Protein 4Q0A (pdb70)

Secondary structure (DSSP, 8-state):
---HHHHHHHHHHHHHHHHH--TT-GGGGGSPPP----TTHHHHHHHHHHHHHHHHHHHHTSTTTTTS-HHHHHHHHHHHHHHHHHHHGGGTEETTTTEEE-SSGGGEE-HHHHTTTS--HHHHHHHHHHHHHHHTT---HHHHHHHHHHHHT-TTSTT---HHHHHHHHHHHHHHHHHHHHHHSTT-TTHHHHHHHHHHHHHHHHHHHHHHHHHHHTSHHHHTTS-HHHHHHHS----/--HHHHHHT-

B-factor: mean 43.55, std 9.8, range [27.66, 151.44]

Solvent-accessible surface area: 12303 Å² total; per-residue (Å²): 183,45,53,132,99,36,72,100,8,4,66,27,0,25,93,0,4,103,135,10,23,53,97,75,26,69,53,14,107,200,15,102,104,26,88,109,246,63,32,0,6,40,0,20,5,27,26,35,8,40,13,1,84,63,0,3,22,1,0,47,67,2,40,12,0,86,116,13,72,41,86,0,7,3,12,0,1,38,23,0,1,16,1,0,17,9,0,13,22,11,70,11,3,29,62,165,61,82,0,17,37,9,55,34,125,88,22,71,5,36,65,74,6,22,43,46,8,24,34,70,103,114,9,6,82,50,21,16,128,10,0,25,21,3,61,131,25,141,33,56,76,51,0,21,0,0,1,1,0,1,2,0,0,6,17,96,7,110,69,28,144,51,82,114,99,0,72,54,4,30,74,74,6,17,81,0,0,79,7,21,6,168,82,98,27,122,80,10,202,106,12,51,67,104,0,64,102,32,27,51,42,0,85,75,7,28,127,33,15,42,112,15,22,129,72,28,31,164,85,94,106,8,23,148,51,21,18,91,10,3,78,29,1,30,22,101,125,132,104,97,13,159,48,0,75,193,58,6,177

Sequence (249 aa):
MLSDEQMQIINSLVEAHHKTYDDSYSDFVRFRPPVRRLSMLPHLADLVSYSIQKVIGFAKMIPGFRDLTAEDQIALLKSSAIEIIMLRSNQSFSLEDMSWSCGGPDFKYCINDVTKAGHTLELLEPLVKFQVGLKKLKLHEEEHVLLMAICLLSPDRPGVQDHVRIEALQDRLCDVLQAYIRIQHPGGRLLYAKMIQKLADLRSLNEEHSKQYRSLSFQPEHSMQLTPLVLEVFGSEVSGHKILHRLLQ

Radius of gyration: 17.67 Å; Cα contacts (8 Å, |Δi|>4): 289; chains: 2; bounding box: 43×40×45 Å

Nearest PDB structures (foldseek):
  7b39-assembly1_A  TM=9.980E-01  e=5.697E-32  Danio rerio
  7bnu-assembly1_A2  TM=9.965E-01  e=1.183E-31  Danio rerio
  4ruj-assembly1_A-2  TM=9.941E-01  e=8.593E-32  Danio rerio
  4rup-assembly1_A-2  TM=9.933E-01  e=5.590E-31  Danio rerio
  4ruo-assembly1_X-2  TM=9.915E-01  e=6.125E-31  Danio rerio

Structure (mmCIF, N/CA/C/O backbone):
data_4Q0A
#
_entry.id   4Q0A
#
_cell.length_a   66.213
_cell.length_b   66.213
_cell.length_c   262.571
_cell.angle_alpha   90.00
_cell.angle_beta   90.00
_cell.angle_gamma   120.00
#
_symmetry.space_group_name_H-M   'P 65 2 2'
#
loop_
_entity.id
_entity.type
_entity.pdbx_description
1 polymer 'Vitamin D3 receptor A'
2 polymer 'Nuclear receptor coactivator 2'
3 non-polymer '(3beta,5beta,14beta,17alpha)-3-hydroxycholan-24-oic acid'
4 water water
#
loop_
_atom_site.group_PDB
_atom_site.id
_atom_site.type_symbol
_atom_site.label_atom_id
_atom_site.label_alt_id
_atom_site.label_comp_id
_atom_site.label_asym_id
_atom_site.label_entity_id
_atom_site.label_seq_id
_atom_site.pdbx_PDB_ins_code
_atom_site.Cartn_x
_atom_site.Cartn_y
_atom_site.Cartn_z
_atom_site.occupancy
_atom_site.B_iso_or_equiv
_atom_site.auth_seq_id
_atom_site.auth_comp_id
_atom_site.auth_asym_id
_atom_site.auth_atom_id
_atom_site.pdbx_PDB_model_num
ATOM 1 N N . MET A 1 4 ? 16.453 55.088 64.290 1.00 76.54 155 MET C N 1
ATOM 2 C CA . MET A 1 4 ? 16.748 56.202 63.342 1.00 76.39 155 MET C CA 1
ATOM 3 C C . MET A 1 4 ? 17.631 55.695 62.209 1.00 74.94 155 MET C C 1
ATOM 4 O O . MET A 1 4 ? 18.475 54.825 62.416 1.00 74.96 155 MET C O 1
ATOM 9 N N . LEU A 1 5 ? 17.429 56.238 61.012 1.00 73.06 156 LEU C N 1
ATOM 10 C CA . LEU A 1 5 ? 18.202 55.829 59.843 1.00 71.39 156 LEU C CA 1
ATOM 11 C C . LEU A 1 5 ? 19.163 56.918 59.405 1.00 70.44 156 LEU C C 1
ATOM 12 O O . LEU A 1 5 ? 18.998 58.078 59.763 1.00 70.60 156 LEU C O 1
ATOM 17 N N . SER A 1 6 ? 20.164 56.537 58.622 1.00 69.64 157 SER C N 1
ATOM 18 C CA . SER A 1 6 ? 21.132 57.496 58.110 1.00 69.49 157 SER C CA 1
ATOM 19 C C . SER A 1 6 ? 20.647 57.926 56.730 1.00 69.38 157 SER C C 1
ATOM 20 O O . SER A 1 6 ? 19.805 57.256 56.134 1.00 68.96 157 SER C O 1
ATOM 23 N N . ASP A 1 7 ? 21.172 59.036 56.223 1.00 69.03 158 ASP C N 1
ATOM 24 C CA . ASP A 1 7 ? 20.767 59.509 54.905 1.00 69.35 158 ASP C CA 1
ATOM 25 C C . ASP A 1 7 ? 21.146 58.472 53.852 1.00 68.84 158 ASP C C 1
ATOM 26 O O . ASP A 1 7 ? 20.779 58.590 52.679 1.00 68.27 158 ASP C O 1
ATOM 31 N N . GLU A 1 8 ? 21.893 57.461 54.288 1.00 67.98 159 GLU C N 1
ATOM 32 C CA . GLU A 1 8 ? 22.318 56.377 53.414 1.00 67.16 159 GLU C CA 1
ATOM 33 C C . GLU A 1 8 ? 21.161 55.383 53.345 1.00 65.25 159 GLU C C 1
ATOM 34 O O . GLU A 1 8 ? 20.723 54.997 52.258 1.00 65.04 159 GLU C O 1
ATOM 40 N N . GLN A 1 9 ? 20.681 54.972 54.517 1.00 62.59 160 GLN C N 1
ATOM 41 C CA . GLN A 1 9 ? 19.568 54.041 54.617 1.00 60.70 160 GLN C CA 1
ATOM 42 C C . GLN A 1 9 ? 18.311 54.671 54.040 1.00 59.69 160 GLN C C 1
ATOM 43 O O . GLN A 1 9 ? 17.474 53.991 53.443 1.00 59.33 160 GLN C O 1
ATOM 49 N N . MET A 1 10 ? 18.181 55.978 54.235 1.00 58.09 161 MET C N 1
ATOM 50 C CA . MET A 1 10 ? 17.030 56.702 53.735 1.00 56.08 161 MET C CA 1
ATOM 51 C C . MET A 1 10 ? 17.051 56.729 52.217 1.00 54.29 161 MET C C 1
ATOM 52 O O . MET A 1 10 ? 16.053 56.413 51.579 1.00 53.82 161 MET C O 1
ATOM 57 N N . GLN A 1 11 ? 18.184 57.094 51.627 1.00 52.33 162 GLN C N 1
ATOM 58 C CA . GLN A 1 11 ? 18.248 57.139 50.175 1.00 51.82 162 GLN C CA 1
ATOM 59 C C . GLN A 1 11 ? 18.076 55.742 49.559 1.00 50.04 162 GLN C C 1
ATOM 60 O O . GLN A 1 11 ? 17.729 55.623 48.389 1.00 50.21 162 GLN C O 1
ATOM 66 N N . ILE A 1 12 ? 18.304 54.688 50.339 1.00 47.96 163 ILE C N 1
ATOM 67 C CA . ILE A 1 12 ? 18.118 53.335 49.818 1.00 46.40 163 ILE C CA 1
ATOM 68 C C . ILE A 1 12 ? 16.623 53.140 49.625 1.00 45.31 163 ILE C C 1
ATOM 69 O O . ILE A 1 12 ? 16.183 52.685 48.571 1.00 44.72 163 ILE C O 1
ATOM 74 N N . ILE A 1 13 ? 15.850 53.493 50.650 1.00 44.13 164 ILE C N 1
ATOM 75 C CA . ILE A 1 13 ? 14.396 53.385 50.581 1.00 43.53 164 ILE C CA 1
ATOM 76 C C . ILE A 1 13 ? 13.860 54.260 49.445 1.00 42.61 164 ILE C C 1
ATOM 77 O O . ILE A 1 13 ? 13.045 53.812 48.648 1.00 42.34 164 ILE C O 1
ATOM 82 N N . ASN A 1 14 ? 14.328 55.501 49.357 1.00 41.69 165 ASN C N 1
ATOM 83 C CA . ASN A 1 14 ? 13.881 56.388 48.294 1.00 41.60 165 ASN C CA 1
ATOM 84 C C . ASN A 1 14 ? 14.186 55.784 46.927 1.00 41.21 165 ASN C C 1
ATOM 85 O O . ASN A 1 14 ? 13.367 55.857 46.022 1.00 40.42 165 ASN C O 1
ATOM 90 N N . SER A 1 15 ? 15.366 55.183 46.780 1.00 40.76 166 SER C N 1
ATOM 91 C CA . SER A 1 15 ? 15.752 54.571 45.510 1.00 40.79 166 SER C CA 1
ATOM 92 C C . SER A 1 15 ? 14.832 53.416 45.123 1.00 39.93 166 SER C C 1
ATOM 93 O O . SER A 1 15 ? 14.470 53.271 43.961 1.00 40.49 166 SER C O 1
ATOM 96 N N . LEU A 1 16 ? 14.467 52.596 46.099 1.00 39.53 167 LEU C N 1
ATOM 97 C CA . LEU A 1 16 ? 13.595 51.458 45.84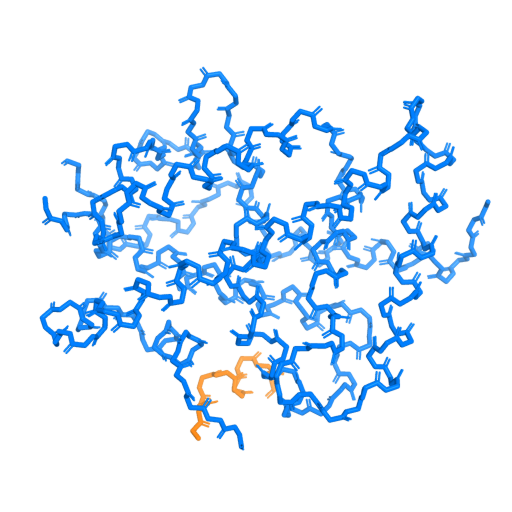6 1.00 38.61 167 LEU C CA 1
ATOM 98 C C . LEU A 1 16 ? 12.173 51.887 45.495 1.00 38.76 167 LEU C C 1
ATOM 99 O O . LEU A 1 16 ? 11.564 51.346 44.569 1.00 38.06 167 LEU C O 1
ATOM 104 N N . VAL A 1 17 ? 11.631 52.842 46.245 1.00 38.55 168 VAL C N 1
ATOM 105 C CA . VAL A 1 17 ? 10.280 53.320 45.949 1.00 38.71 168 VAL C CA 1
ATOM 106 C C . VAL A 1 17 ? 10.242 53.901 44.533 1.00 38.46 168 VAL C C 1
ATOM 107 O O . VAL A 1 17 ? 9.334 53.613 43.759 1.00 38.11 168 VAL C O 1
ATOM 111 N N . GLU A 1 18 ? 11.240 54.703 44.180 1.00 39.35 169 GLU C N 1
ATOM 112 C CA . GLU A 1 18 ? 11.266 55.297 42.853 1.00 40.66 169 GLU C CA 1
ATOM 113 C C . GLU A 1 18 ? 11.439 54.227 41.778 1.00 40.23 169 GLU C C 1
ATOM 114 O O . GLU A 1 18 ? 10.854 54.324 40.701 1.00 39.32 169 GLU C O 1
ATOM 120 N N . ALA A 1 19 ? 12.252 53.215 42.070 1.00 39.47 170 ALA C N 1
ATOM 121 C CA . ALA A 1 19 ? 12.475 52.131 41.111 1.00 38.77 170 ALA C CA 1
ATOM 122 C C . ALA A 1 19 ? 11.129 51.448 40.843 1.00 37.91 170 ALA C C 1
ATOM 123 O O . ALA A 1 19 ? 10.747 51.246 39.703 1.00 38.34 170 ALA C O 1
ATOM 125 N N . HIS A 1 20 ? 10.415 51.113 41.912 1.00 38.24 171 HIS C N 1
ATOM 126 C CA . HIS A 1 20 ? 9.113 50.463 41.809 1.00 38.55 171 HIS C CA 1
ATOM 127 C C . HIS A 1 20 ? 8.062 51.313 41.079 1.00 39.31 171 HIS C C 1
ATOM 128 O O . HIS A 1 20 ? 7.261 50.779 40.311 1.00 38.84 171 HIS C O 1
ATOM 135 N N . HIS A 1 21 ? 8.061 52.627 41.305 1.00 39.44 172 HIS C N 1
ATOM 136 C CA . HIS A 1 21 ? 7.102 53.499 40.618 1.00 39.35 172 HIS C CA 1
ATOM 137 C C . HIS A 1 21 ? 7.418 53.570 39.118 1.00 38.97 172 HIS C C 1
ATOM 138 O O . HIS A 1 21 ? 6.533 53.742 38.281 1.00 38.50 172 HIS C O 1
ATOM 145 N N . LYS A 1 22 ? 8.686 53.433 38.767 1.00 38.03 173 LYS C N 1
ATOM 146 C CA . LYS A 1 22 ? 9.057 53.476 37.365 1.00 38.32 173 LYS C CA 1
ATOM 147 C C . LYS A 1 22 ? 8.820 52.126 36.656 1.00 36.88 173 LYS C C 1
ATOM 148 O O . LYS A 1 22 ? 8.856 52.062 35.432 1.00 36.87 173 LYS C O 1
ATOM 154 N N . THR A 1 23 ? 8.548 51.071 37.421 1.00 35.81 174 THR C N 1
ATOM 155 C CA . THR A 1 23 ? 8.378 49.740 36.842 1.00 35.33 174 THR C CA 1
ATOM 156 C C . THR A 1 23 ? 7.037 49.053 37.091 1.00 36.09 174 THR C C 1
ATOM 157 O O . THR A 1 23 ? 6.796 47.942 36.608 1.00 36.01 174 THR C O 1
ATOM 161 N N . TYR A 1 24 ? 6.169 49.702 37.847 1.00 35.77 175 TYR C N 1
ATOM 162 C CA . TYR A 1 24 ? 4.855 49.149 38.116 1.00 36.19 175 TYR C CA 1
ATOM 163 C C . TYR A 1 24 ? 3.814 50.204 37.779 1.00 37.46 175 TYR C C 1
ATOM 164 O O . TYR A 1 24 ? 3.608 51.138 38.546 1.00 36.91 175 TYR C O 1
ATOM 173 N N . ASP A 1 25 ? 3.168 50.034 36.627 1.00 37.63 176 ASP C N 1
ATOM 174 C CA . ASP A 1 25 ? 2.150 50.951 36.132 1.00 38.01 176 ASP C CA 1
ATOM 175 C C . ASP A 1 25 ? 0.805 50.672 36.809 1.00 38.66 176 ASP C C 1
ATOM 176 O O . ASP A 1 25 ? 0.144 49.678 36.507 1.00 38.20 176 ASP C O 1
ATOM 181 N N . ASP A 1 26 ? 0.413 51.547 37.738 1.00 38.47 177 ASP C N 1
ATOM 182 C CA . ASP A 1 26 ? -0.850 51.398 38.453 1.00 39.34 177 ASP C CA 1
ATOM 183 C C . ASP A 1 26 ? -2.069 51.471 37.536 1.00 38.13 177 ASP C C 1
ATOM 184 O O . ASP A 1 26 ? -3.168 51.107 37.949 1.00 37.92 177 ASP C O 1
ATOM 189 N N . SER A 1 27 ? -1.886 51.968 36.315 1.00 37.05 178 SER C N 1
ATOM 190 C CA . SER A 1 27 ? -2.992 52.053 35.359 1.00 37.97 178 SER C CA 1
ATOM 191 C C . SER A 1 27 ? -3.080 50.791 34.479 1.00 38.06 178 SER C C 1
ATOM 192 O O . SER A 1 27 ? -4.039 50.627 33.732 1.00 37.62 178 SER C O 1
ATOM 195 N N . TYR A 1 28 ? -2.082 49.909 34.567 1.00 37.03 179 TYR C N 1
ATOM 196 C CA . TYR A 1 28 ? -2.067 48.675 33.769 1.00 37.04 179 TYR C CA 1
ATOM 197 C C . TYR A 1 28 ? -2.413 48.965 32.309 1.00 37.28 179 TYR C C 1
ATOM 198 O O . TYR A 1 28 ? -3.016 48.130 31.638 1.00 38.16 179 TYR C O 1
ATOM 207 N N . SER A 1 29 ? -2.003 50.130 31.804 1.00 37.68 180 SER C N 1
ATOM 208 C CA . SER A 1 29 ? -2.342 50.514 30.439 1.00 38.18 180 SER C CA 1
ATOM 209 C C . SER A 1 29 ? -1.736 49.672 29.314 1.00 36.96 180 SER C C 1
ATOM 210 O O . SER A 1 29 ? -2.255 49.664 28.213 1.00 36.30 180 SER C O 1
ATOM 213 N N . ASP A 1 30 ? -0.648 48.957 29.586 1.00 36.00 181 ASP C N 1
ATOM 214 C CA . ASP A 1 30 ? -0.026 48.120 28.567 1.00 34.79 181 ASP C CA 1
ATOM 215 C C . ASP A 1 30 ? -0.716 46.757 28.402 1.00 34.01 181 ASP C C 1
ATOM 216 O O . ASP A 1 30 ? -0.434 46.041 27.440 1.00 33.35 181 ASP C O 1
ATOM 221 N N . PHE A 1 31 ? -1.595 46.397 29.331 1.00 33.48 182 PHE C N 1
ATOM 222 C CA . PHE A 1 31 ? -2.268 45.092 29.289 1.00 34.30 182 PHE C CA 1
ATOM 223 C C . PHE A 1 31 ? -3.107 44.852 28.026 1.00 35.38 182 PHE C C 1
ATOM 224 O O . PHE A 1 31 ? -3.390 43.700 27.670 1.00 35.10 182 PHE C O 1
ATOM 232 N N . VAL A 1 32 ? -3.509 45.930 27.356 1.00 34.41 183 VAL C N 1
ATOM 233 C CA . VAL A 1 32 ? -4.303 45.791 26.135 1.00 34.89 183 VAL C CA 1
ATOM 234 C C . VAL A 1 32 ? -3.427 45.370 24.962 1.00 33.88 183 VAL C C 1
ATOM 235 O O . VAL A 1 32 ? -3.931 45.069 23.890 1.00 33.41 183 VAL C O 1
ATOM 239 N N . ARG A 1 33 ? -2.111 45.352 25.164 1.00 33.57 184 ARG C N 1
ATOM 240 C CA . ARG A 1 33 ? -1.197 44.963 24.092 1.00 33.50 184 ARG C CA 1
ATOM 241 C C . ARG A 1 33 ? -0.960 43.449 24.110 1.00 32.91 184 ARG C C 1
ATOM 242 O O . ARG A 1 33 ? -0.447 42.886 23.144 1.00 32.81 184 ARG C O 1
ATOM 250 N N . PHE A 1 34 ? -1.322 42.814 25.218 1.00 32.66 185 PHE C N 1
ATOM 251 C CA . PHE A 1 34 ? -1.158 41.374 25.390 1.00 32.73 185 PHE C CA 1
ATOM 252 C C . PHE A 1 34 ? -2.141 40.588 24.518 1.00 33.11 185 PHE C C 1
ATOM 253 O O . PHE A 1 34 ? -3.207 41.093 24.147 1.00 33.46 185 PHE C O 1
ATOM 261 N N . ARG A 1 35 ? -1.797 39.346 24.200 1.00 32.11 186 ARG C N 1
ATOM 262 C CA . ARG A 1 35 ? -2.754 38.496 23.487 1.00 31.71 186 ARG C CA 1
ATOM 263 C C . ARG A 1 35 ? -4.003 38.599 24.366 1.00 31.80 186 ARG C C 1
ATOM 264 O O . ARG A 1 35 ? -3.924 38.426 25.572 1.00 31.10 186 ARG C O 1
ATOM 272 N N . PRO A 1 36 ? -5.176 38.859 23.775 1.00 33.40 187 PRO C N 1
ATOM 273 C CA . PRO A 1 36 ? -6.376 38.967 24.612 1.00 33.41 187 PRO C CA 1
ATOM 274 C C . PRO A 1 36 ? -6.682 37.775 25.524 1.00 34.82 187 PRO C C 1
ATOM 275 O O . PRO A 1 36 ? -6.341 36.623 25.215 1.00 34.74 187 PRO C O 1
ATOM 279 N N . PRO A 1 37 ? -7.314 38.039 26.684 1.00 35.68 188 PRO C N 1
ATOM 280 C CA . PRO A 1 37 ? -7.657 36.954 27.605 1.00 37.32 188 PRO C CA 1
ATOM 281 C C . PRO A 1 37 ? -8.897 36.258 27.046 1.00 38.51 188 PRO C C 1
ATOM 282 O O . PRO A 1 37 ? -9.668 36.883 26.332 1.00 37.88 188 PRO C O 1
ATOM 286 N N . VAL A 1 38 ? -9.066 34.973 27.348 1.00 40.47 189 VAL C N 1
ATOM 287 C CA . VAL A 1 38 ? -10.231 34.215 26.892 1.00 42.78 189 VAL C CA 1
ATOM 288 C C . VAL A 1 38 ? -10.645 33.353 28.063 1.00 44.93 189 VAL C C 1
ATOM 289 O O . VAL A 1 38 ? -9.956 32.396 28.425 1.00 45.78 189 VAL C O 1
ATOM 293 N N . ARG A 1 39 ? -11.772 33.703 28.663 1.00 47.36 190 ARG C N 1
ATOM 294 C CA . ARG A 1 39 ? -12.268 32.977 29.817 1.00 50.55 190 ARG C CA 1
ATOM 295 C C . ARG A 1 39 ? -13.297 31.924 29.396 1.00 52.65 190 ARG C C 1
ATOM 296 O O . ARG A 1 39 ? -12.987 30.719 29.545 1.00 54.46 190 ARG C O 1
ATOM 304 N N . ARG A 1 100 ? -9.658 25.329 28.794 1.00 56.70 251 ARG C N 1
ATOM 305 C CA . ARG A 1 100 ? -8.396 24.526 28.812 1.00 56.13 251 ARG C CA 1
ATOM 306 C C . ARG A 1 100 ? -7.325 25.310 28.065 1.00 53.69 251 ARG C C 1
ATOM 307 O O . ARG A 1 100 ? -7.328 25.370 26.830 1.00 54.88 251 ARG C O 1
ATOM 315 N N . LEU A 1 101 ? -6.424 25.918 28.822 1.00 49.32 252 LEU C N 1
ATOM 316 C CA . LEU A 1 101 ? -5.342 26.712 28.252 1.00 45.21 252 LEU C CA 1
ATOM 317 C C . LEU A 1 101 ? -5.831 27.956 27.520 1.00 42.02 252 LEU C C 1
ATOM 318 O O . LEU A 1 101 ? -5.051 28.623 26.858 1.00 40.33 252 LEU C O 1
ATOM 323 N N . SER A 1 102 ? -7.109 28.286 27.649 1.00 38.73 253 SER C N 1
ATOM 324 C CA . SER A 1 102 ? -7.631 29.458 26.955 1.00 37.10 253 SER C CA 1
ATOM 325 C C . SER A 1 102 ? -6.970 30.751 27.425 1.00 35.62 253 SER C C 1
ATOM 326 O O . SER A 1 102 ? -6.892 31.705 26.667 1.00 36.00 253 SER C O 1
ATOM 329 N N . MET A 1 103 ? -6.506 30.781 28.673 1.00 34.90 254 MET C N 1
ATOM 330 C CA . MET A 1 103 ? -5.845 31.969 29.214 1.00 34.47 254 MET C CA 1
ATOM 331 C C . MET A 1 103 ? -4.314 31.950 29.018 1.00 34.63 254 MET C C 1
ATOM 332 O O . MET A 1 103 ? -3.653 32.938 29.318 1.00 34.20 254 MET C O 1
ATOM 337 N N . LEU A 1 104 ? -3.756 30.845 28.513 1.00 34.25 255 LEU C N 1
ATOM 338 C CA . LEU A 1 104 ? -2.293 30.739 28.337 1.00 33.34 255 LEU C CA 1
ATOM 339 C C . LEU A 1 104 ? -1.630 31.820 27.478 1.00 32.80 255 LEU C C 1
ATOM 340 O O . LEU A 1 104 ? -0.584 32.338 27.860 1.00 32.53 255 LEU C O 1
ATOM 345 N N . PRO A 1 105 ? -2.209 32.168 26.310 1.00 32.57 256 PRO C N 1
ATOM 346 C CA . PRO A 1 105 ? -1.579 33.205 25.487 1.00 32.11 256 PRO C CA 1
ATOM 347 C C . PRO A 1 105 ? -1.530 34.555 26.216 1.00 32.16 256 PRO C C 1
ATOM 348 O O . PRO A 1 105 ? -0.497 35.220 26.233 1.00 29.66 256 PRO C O 1
ATOM 352 N N . HIS A 1 106 ? -2.648 34.946 26.825 1.00 31.48 257 HIS C N 1
ATOM 353 C CA . HIS A 1 106 ? -2.706 36.220 27.557 1.00 31.24 257 HIS C CA 1
ATOM 354 C C . HIS A 1 106 ? -1.763 36.251 28.778 1.00 31.18 257 HIS C C 1
ATOM 355 O O . HIS A 1 106 ? -1.059 37.236 29.005 1.00 32.07 257 HIS C O 1
ATOM 362 N N . LEU A 1 107 ? -1.760 35.180 29.557 1.00 30.30 258 LEU C N 1
ATOM 363 C CA . LEU A 1 107 ? -0.955 35.143 30.765 1.00 31.25 258 LEU C CA 1
ATOM 364 C C . LEU A 1 107 ? 0.538 34.979 30.490 1.00 30.75 258 LEU C C 1
ATOM 365 O O . LEU A 1 107 ? 1.343 35.445 31.282 1.00 30.45 258 LEU C O 1
ATOM 370 N N . ALA A 1 108 ? 0.891 34.354 29.369 1.00 30.89 259 ALA C N 1
ATOM 371 C CA . ALA A 1 108 ? 2.295 34.203 28.977 1.00 31.20 259 ALA C CA 1
ATOM 372 C C . ALA A 1 108 ? 2.804 35.618 28.684 1.00 31.52 259 ALA C C 1
ATOM 373 O O . ALA A 1 108 ? 3.919 35.982 29.069 1.00 32.64 259 ALA C O 1
ATOM 375 N N . ASP A 1 109 ? 1.985 36.414 27.992 1.00 30.95 260 ASP C N 1
ATOM 376 C CA . ASP A 1 109 ? 2.356 37.794 27.687 1.00 30.81 260 ASP C CA 1
ATOM 377 C C . ASP A 1 109 ? 2.444 38.619 28.964 1.00 31.16 260 ASP C C 1
ATOM 378 O O . ASP A 1 109 ? 3.408 39.376 29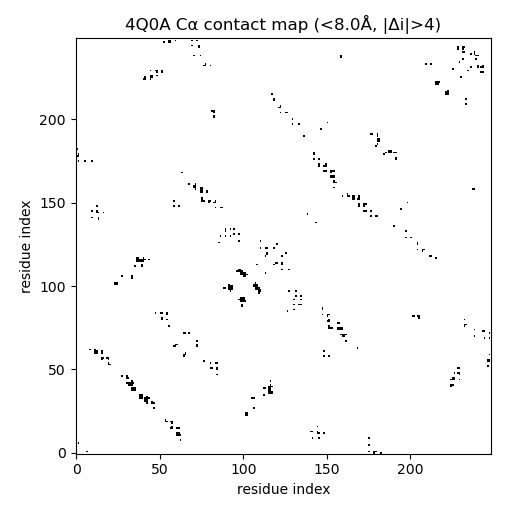.157 1.00 31.74 260 ASP C O 1
ATOM 383 N N . LEU A 1 110 ? 1.444 38.479 29.832 1.00 29.52 261 LEU C N 1
ATOM 384 C CA . LEU A 1 110 ? 1.428 39.197 31.108 1.00 30.63 261 LEU C CA 1
ATOM 385 C C . LEU A 1 110 ? 2.671 38.844 31.954 1.00 30.22 261 LEU C C 1
ATOM 386 O O . LEU A 1 110 ? 3.342 39.729 32.490 1.00 29.67 261 LEU C O 1
ATOM 391 N N . VAL A 1 111 ? 2.969 37.555 32.096 1.00 29.37 262 VAL C N 1
ATOM 392 C CA . VAL A 1 111 ? 4.130 37.161 32.893 1.00 29.32 262 VAL C CA 1
ATOM 393 C C . VAL A 1 111 ? 5.420 37.699 32.258 1.00 29.34 262 VAL C C 1
ATOM 394 O O . VAL A 1 111 ? 6.269 38.230 32.956 1.00 30.52 262 VAL C O 1
ATOM 398 N N . SER A 1 112 ? 5.549 37.591 30.938 1.00 29.49 263 SER C N 1
ATOM 399 C CA . SER A 1 112 ? 6.748 38.067 30.235 1.00 29.83 263 SER C CA 1
ATOM 400 C C . SER A 1 112 ? 6.933 39.575 30.412 1.00 30.93 263 SER C C 1
ATOM 401 O O . SER A 1 112 ? 8.055 40.073 30.594 1.00 31.29 263 SER C O 1
ATOM 404 N N . TYR A 1 113 ? 5.829 40.313 30.336 1.00 30.99 264 TYR C N 1
ATOM 405 C CA . TYR A 1 113 ? 5.881 41.763 30.521 1.00 30.91 264 TYR C CA 1
ATOM 406 C C . TYR A 1 113 ? 6.328 41.993 31.967 1.00 31.20 264 TYR C C 1
ATOM 407 O O . TYR A 1 113 ? 7.162 42.853 32.240 1.00 32.67 264 TYR C O 1
ATOM 416 N N . SER A 1 114 ? 5.817 41.198 32.899 1.00 30.55 265 SER C N 1
ATOM 417 C CA . SER A 1 114 ? 6.193 41.399 34.296 1.00 31.00 265 SER C CA 1
ATOM 418 C C . SER A 1 114 ? 7.682 41.124 34.529 1.00 32.38 265 SER C C 1
ATOM 419 O O . SER A 1 114 ? 8.324 41.808 35.335 1.00 31.95 265 SER C O 1
ATOM 422 N N . ILE A 1 115 ? 8.229 40.129 33.829 1.00 32.28 266 ILE C N 1
ATOM 423 C CA . ILE A 1 115 ? 9.661 39.820 33.961 1.00 31.58 266 ILE C CA 1
ATOM 424 C C . ILE A 1 115 ? 10.500 41.020 33.521 1.00 32.56 266 ILE C C 1
ATOM 425 O O . ILE A 1 115 ? 11.491 41.345 34.173 1.00 32.60 266 ILE C O 1
ATOM 430 N N . GLN A 1 116 ? 10.123 41.667 32.416 1.00 33.36 267 GLN C N 1
ATOM 431 C CA . GLN A 1 116 ? 10.872 42.832 31.928 1.00 34.15 267 GLN C CA 1
ATOM 432 C C . GLN A 1 116 ? 10.850 43.940 32.961 1.00 33.31 267 GLN C C 1
ATOM 433 O O . GLN A 1 116 ? 11.841 44.655 33.148 1.00 31.82 267 GLN C O 1
ATOM 439 N N . LYS A 1 117 ? 9.708 44.084 33.622 1.00 32.31 268 LYS C N 1
ATOM 440 C CA . LYS A 1 117 ? 9.546 45.106 34.657 1.00 33.33 268 LYS C CA 1
ATOM 441 C C . LYS A 1 117 ? 10.368 44.771 35.912 1.00 32.76 268 LYS C C 1
ATOM 442 O O . LYS A 1 117 ? 10.914 45.659 36.554 1.00 31.51 268 LYS C O 1
ATOM 448 N N . VAL A 1 118 ? 10.466 43.489 36.254 1.00 32.59 269 VAL C N 1
ATOM 449 C CA . VAL A 1 118 ? 11.263 43.071 37.412 1.00 32.04 269 VAL C CA 1
ATOM 450 C C . VAL A 1 118 ? 12.759 43.319 37.118 1.00 32.38 269 VAL C C 1
ATOM 451 O O . VAL A 1 118 ? 13.516 43.715 38.010 1.00 32.77 269 VAL C O 1
ATOM 455 N N . ILE A 1 119 ? 13.179 43.099 35.875 1.00 32.21 270 ILE C N 1
ATOM 456 C CA . ILE A 1 119 ? 14.573 43.345 35.499 1.00 32.45 270 ILE C CA 1
ATOM 457 C C . ILE A 1 119 ? 14.826 44.855 35.641 1.00 34.30 270 ILE C C 1
ATOM 458 O O . ILE A 1 119 ? 15.864 45.287 36.174 1.00 34.48 270 ILE C O 1
ATOM 463 N N . GLY A 1 120 ? 13.871 45.663 35.174 1.00 33.89 271 GLY C N 1
ATOM 464 C CA . GLY A 1 120 ? 14.012 47.105 35.285 1.00 34.95 271 GLY C CA 1
ATOM 465 C C . GLY A 1 120 ? 14.119 47.535 36.743 1.00 35.69 271 GLY C C 1
ATOM 466 O O . GLY A 1 120 ? 14.933 48.408 37.086 1.00 37.48 271 GLY C O 1
ATOM 467 N N . PHE A 1 121 ? 13.297 46.938 37.601 1.00 34.67 272 PHE C N 1
ATOM 468 C CA . PHE A 1 121 ? 13.319 47.245 39.034 1.00 35.10 272 PHE C CA 1
ATOM 469 C C . PHE A 1 121 ? 14.684 46.872 39.638 1.00 36.16 272 PHE C C 1
ATOM 470 O O . PHE A 1 121 ? 15.290 47.659 40.383 1.00 35.32 272 PHE C O 1
ATOM 478 N N . ALA A 1 122 ? 15.156 45.668 39.312 1.00 35.94 273 ALA C N 1
ATOM 479 C CA . ALA A 1 122 ? 16.431 45.172 39.827 1.00 37.62 273 ALA C CA 1
ATOM 480 C C . ALA A 1 122 ? 17.615 46.060 39.458 1.00 38.26 273 ALA C C 1
ATOM 481 O O . ALA A 1 122 ? 18.482 46.306 40.295 1.00 40.52 273 ALA C O 1
ATOM 483 N N . LYS A 1 123 ? 17.657 46.527 38.215 1.00 39.91 274 LYS C N 1
ATOM 484 C CA . LYS A 1 123 ? 18.740 47.388 37.749 1.00 41.28 274 LYS C CA 1
ATOM 485 C C . LYS A 1 123 ? 18.818 48.691 38.555 1.00 43.12 274 LYS C C 1
ATOM 486 O O . LYS A 1 123 ? 19.848 49.367 38.557 1.00 43.57 274 LYS C O 1
ATOM 492 N N . MET A 1 124 ? 17.734 49.040 39.243 1.00 43.76 275 MET C N 1
ATOM 493 C CA . MET A 1 124 ? 17.728 50.259 40.041 1.00 45.01 275 MET C CA 1
ATOM 494 C C . MET A 1 124 ? 17.958 50.012 41.526 1.00 44.85 275 MET C C 1
ATOM 495 O O . MET A 1 124 ? 18.032 50.955 42.308 1.00 45.48 275 MET C O 1
ATOM 500 N N . ILE A 1 125 ? 18.065 48.748 41.929 1.00 45.02 276 ILE C N 1
ATOM 501 C CA . ILE A 1 125 ? 18.332 48.452 43.331 1.00 46.06 276 ILE C CA 1
ATOM 502 C C . ILE A 1 125 ? 19.808 48.818 43.538 1.00 47.67 276 ILE C C 1
ATOM 503 O O . ILE A 1 125 ? 20.669 48.378 42.773 1.00 47.13 276 ILE C O 1
ATOM 508 N N . PRO A 1 126 ? 20.114 49.653 44.552 1.00 48.82 277 PRO C N 1
ATOM 509 C CA . PRO A 1 126 ? 21.504 50.058 44.826 1.00 48.97 277 PRO C CA 1
ATOM 510 C C . PRO A 1 126 ? 22.449 48.857 44.981 1.00 48.38 277 PRO C C 1
ATOM 511 O O . PRO A 1 126 ? 22.216 47.992 45.821 1.00 47.97 277 PRO C O 1
ATOM 515 N N . GLY A 1 127 ? 23.502 48.802 44.168 1.00 47.63 278 GLY C N 1
ATOM 516 C CA . GLY A 1 127 ? 24.450 47.696 44.264 1.00 48.64 278 GLY C CA 1
ATOM 517 C C . GLY A 1 127 ? 24.258 46.543 43.277 1.00 48.75 278 GLY C C 1
ATOM 518 O O . GLY A 1 127 ? 25.197 45.796 42.994 1.00 48.32 278 GLY C O 1
ATOM 519 N N . PHE A 1 128 ? 23.046 46.389 42.752 1.00 48.41 279 PHE C N 1
ATOM 520 C CA . PHE A 1 128 ? 22.758 45.319 41.802 1.00 48.61 279 PHE C CA 1
ATOM 521 C C . PHE A 1 128 ? 23.518 45.561 40.503 1.00 49.93 279 PHE C C 1
ATOM 522 O O . PHE A 1 128 ? 24.102 44.646 39.938 1.00 51.31 279 PHE C O 1
ATOM 530 N N . ARG A 1 129 ? 23.510 46.802 40.032 1.00 51.87 280 ARG C N 1
ATOM 531 C CA . ARG A 1 129 ? 24.195 47.163 38.800 1.00 54.13 280 ARG C CA 1
ATOM 532 C C . ARG A 1 129 ? 25.698 46.891 38.822 1.00 54.59 280 ARG C C 1
ATOM 533 O O . ARG A 1 129 ? 26.305 46.650 37.774 1.00 55.24 280 ARG C O 1
ATOM 541 N N . ASP A 1 130 ? 26.292 46.936 40.010 1.00 55.02 281 ASP C N 1
ATOM 542 C CA . ASP A 1 130 ? 27.726 46.708 40.161 1.00 55.57 281 ASP C CA 1
ATOM 543 C C . ASP A 1 130 ? 28.102 45.237 40.180 1.00 54.53 281 ASP C C 1
ATOM 544 O O . ASP A 1 130 ? 29.274 44.903 40.064 1.00 55.00 281 ASP C O 1
ATOM 549 N N . LEU A 1 131 ? 27.120 44.358 40.343 1.00 53.59 282 LEU C N 1
ATOM 550 C CA . LEU A 1 131 ? 27.399 42.922 40.342 1.00 51.56 282 LEU C CA 1
ATOM 551 C C . LEU A 1 131 ? 27.793 42.540 38.912 1.00 50.91 282 LEU C C 1
ATOM 552 O O . LEU A 1 131 ? 27.607 43.325 37.978 1.00 50.64 282 LEU C O 1
ATOM 557 N N . THR A 1 132 ? 28.351 41.350 38.731 1.00 50.23 283 THR C N 1
ATOM 558 C CA . THR A 1 132 ? 28.740 40.920 37.394 1.00 49.45 283 THR C CA 1
ATOM 559 C C . THR A 1 132 ? 27.477 40.548 36.624 1.00 48.89 283 THR C C 1
ATOM 560 O O . THR A 1 132 ? 26.449 40.249 37.226 1.00 48.76 283 THR C O 1
ATOM 564 N N . ALA A 1 133 ? 27.547 40.579 35.298 1.00 48.15 284 ALA C N 1
ATOM 565 C CA . ALA A 1 133 ? 26.394 40.222 34.481 1.00 47.57 284 ALA C CA 1
ATOM 566 C C . ALA A 1 133 ? 25.926 38.823 34.874 1.00 47.01 284 ALA C C 1
ATOM 567 O O . ALA A 1 133 ? 24.734 38.558 34.915 1.00 47.01 284 ALA C O 1
ATOM 569 N N . GLU A 1 134 ? 26.872 37.937 35.187 1.00 46.60 285 GLU C N 1
ATOM 570 C CA . GLU A 1 134 ? 26.552 36.563 35.575 1.00 45.58 285 GLU C CA 1
ATOM 571 C C . GLU A 1 134 ? 25.741 36.453 36.872 1.00 44.91 285 GLU C C 1
ATOM 572 O O . GLU A 1 134 ? 24.818 35.637 36.965 1.00 44.74 285 GLU C O 1
ATOM 578 N N . ASP A 1 135 ? 26.092 37.239 37.885 1.00 43.38 286 ASP C N 1
ATOM 579 C CA . ASP A 1 135 ? 25.336 37.198 39.136 1.00 42.83 286 ASP C CA 1
ATOM 580 C C . ASP A 1 135 ? 23.966 37.857 38.949 1.00 41.46 286 ASP C C 1
ATOM 581 O O . ASP A 1 135 ? 22.984 37.432 39.547 1.00 40.30 286 ASP C O 1
ATOM 586 N N . GLN A 1 136 ? 23.907 38.897 38.126 1.00 41.21 287 GLN C N 1
ATOM 587 C CA . GLN A 1 136 ? 22.632 39.569 37.887 1.00 41.29 287 GLN C CA 1
ATOM 588 C C . GLN A 1 136 ? 21.659 38.559 37.266 1.00 40.65 287 GLN C C 1
ATOM 589 O O . GLN A 1 136 ? 20.513 38.437 37.690 1.00 40.61 287 GLN C O 1
ATOM 595 N N . ILE A 1 137 ? 22.138 37.825 36.271 1.00 39.98 288 ILE C N 1
ATOM 596 C CA . ILE A 1 137 ? 21.333 36.816 35.608 1.00 38.97 288 ILE C CA 1
ATOM 597 C C . ILE A 1 137 ? 20.958 35.723 36.590 1.00 38.24 288 ILE C C 1
ATOM 598 O O . ILE A 1 137 ? 19.823 35.259 36.620 1.00 39.01 288 ILE C O 1
ATOM 603 N N . ALA A 1 138 ? 21.918 35.314 37.402 1.00 38.05 289 ALA C N 1
ATOM 604 C CA . ALA A 1 138 ? 21.701 34.281 38.402 1.00 37.44 289 ALA C CA 1
ATOM 605 C C . ALA A 1 138 ? 20.590 34.664 39.388 1.00 37.96 289 ALA C C 1
ATOM 606 O O . ALA A 1 138 ? 19.691 33.869 39.689 1.00 38.56 289 ALA C O 1
ATOM 608 N N . LEU A 1 139 ? 20.657 35.884 39.907 1.00 36.47 290 LEU C N 1
ATOM 609 C CA . LEU A 1 139 ? 19.650 36.335 40.858 1.00 35.96 290 LEU C CA 1
ATOM 610 C C . LEU A 1 139 ? 18.257 36.435 40.215 1.00 35.43 290 LEU C C 1
ATOM 611 O O . LEU A 1 139 ? 17.258 36.073 40.826 1.00 35.61 290 LEU C O 1
ATOM 616 N N . LEU A 1 140 ? 18.197 36.919 38.984 1.00 35.12 291 LEU C N 1
ATOM 617 C CA . LEU A 1 140 ? 16.922 37.075 38.299 1.00 35.05 291 LEU C CA 1
ATOM 618 C C . LEU A 1 140 ? 16.249 35.760 37.908 1.00 36.29 291 LEU C C 1
ATOM 619 O O . LEU A 1 140 ? 15.044 35.596 38.102 1.00 37.42 291 LEU C O 1
ATOM 624 N N . LYS A 1 141 ? 17.013 34.817 37.364 1.00 36.23 292 LYS C N 1
ATOM 625 C CA . LYS A 1 141 ? 16.435 33.541 36.951 1.00 35.90 292 LYS C CA 1
ATOM 626 C C . LYS A 1 141 ? 15.862 32.807 38.130 1.00 35.87 292 LYS C C 1
ATOM 627 O O . LYS A 1 141 ? 14.843 32.105 38.039 1.00 35.81 292 LYS C O 1
ATOM 633 N N . SER A 1 142 ? 16.507 32.987 39.267 1.00 36.10 293 SER C N 1
ATOM 634 C CA . SER A 1 142 ? 16.049 32.338 40.467 1.00 35.27 293 SER C CA 1
ATOM 635 C C . SER A 1 142 ? 14.890 33.056 41.155 1.00 35.75 293 SER C C 1
ATOM 636 O O . SER A 1 142 ? 13.970 32.416 41.652 1.00 36.62 293 SER C O 1
ATOM 639 N N . SER A 1 143 ? 14.910 34.383 41.157 1.00 35.20 294 SER C N 1
ATOM 640 C CA . SER A 1 143 ? 13.885 35.132 41.874 1.00 35.47 294 SER C CA 1
ATOM 641 C C . SER A 1 143 ? 12.737 35.759 41.094 1.00 35.23 294 SER C C 1
ATOM 642 O O . SER A 1 143 ? 11.755 36.180 41.707 1.00 35.09 294 SER C O 1
ATOM 645 N N . ALA A 1 144 ? 12.849 35.831 39.770 1.00 34.08 295 ALA C N 1
ATOM 646 C CA . ALA A 1 144 ? 11.817 36.496 38.980 1.00 33.30 295 ALA C CA 1
ATOM 647 C C . ALA A 1 144 ? 10.411 36.058 39.315 1.00 33.76 295 ALA C C 1
ATOM 648 O O . ALA A 1 144 ? 9.544 36.903 39.563 1.00 33.87 295 ALA C O 1
ATOM 650 N N . ILE A 1 145 ? 10.159 34.752 39.328 1.00 32.91 296 ILE C N 1
ATOM 651 C CA . ILE A 1 145 ? 8.805 34.296 39.633 1.00 33.66 296 ILE C CA 1
ATOM 652 C C . ILE A 1 145 ? 8.361 34.746 41.030 1.00 33.66 296 ILE C C 1
ATOM 653 O O . ILE A 1 145 ? 7.188 35.077 41.246 1.00 33.62 296 ILE C O 1
ATOM 658 N N . GLU A 1 146 ? 9.289 34.776 41.983 1.00 33.22 297 GLU C N 1
ATOM 659 C CA . GLU A 1 146 ? 8.939 35.215 43.331 1.00 33.68 297 GLU C CA 1
ATOM 660 C C . GLU A 1 146 ? 8.586 36.709 43.372 1.00 32.82 297 GLU C C 1
ATOM 661 O O . GLU A 1 146 ? 7.621 37.087 44.013 1.00 33.71 297 GLU C O 1
ATOM 667 N N . ILE A 1 147 ? 9.361 37.540 42.684 1.00 32.27 298 ILE C N 1
ATOM 668 C CA . ILE A 1 147 ? 9.115 38.983 42.669 1.00 32.24 298 ILE C CA 1
ATOM 669 C C . ILE A 1 147 ? 7.788 39.275 41.974 1.00 32.81 298 ILE C C 1
ATOM 670 O O . ILE A 1 147 ? 7.061 40.163 42.412 1.00 33.14 298 ILE C O 1
ATOM 675 N N . ILE A 1 148 ? 7.478 38.536 40.899 1.00 31.93 299 ILE C N 1
ATOM 676 C CA . ILE A 1 148 ? 6.214 38.725 40.188 1.00 32.97 299 ILE C CA 1
ATOM 677 C C . ILE A 1 148 ? 5.057 38.404 41.150 1.00 33.96 299 ILE C C 1
ATOM 678 O O . ILE A 1 148 ? 4.092 39.162 41.251 1.00 34.25 299 ILE C O 1
ATOM 683 N N . MET A 1 149 ? 5.161 37.284 41.860 1.00 33.13 300 MET C N 1
ATOM 684 C CA . MET A 1 149 ? 4.148 36.898 42.841 1.00 33.59 300 MET C CA 1
ATOM 685 C C . MET A 1 149 ? 4.027 37.946 43.950 1.00 35.02 300 MET C C 1
ATOM 686 O O . MET A 1 149 ? 2.926 38.231 44.421 1.00 36.07 300 MET C O 1
ATOM 691 N N . LEU A 1 150 ? 5.162 38.500 44.378 1.00 34.55 301 LEU C N 1
ATOM 692 C CA . LEU A 1 150 ? 5.164 39.524 45.425 1.00 35.08 301 LEU C CA 1
ATOM 693 C C . LEU A 1 150 ? 4.564 40.831 44.926 1.00 34.55 301 LEU C C 1
ATOM 694 O O . LEU A 1 150 ? 3.697 41.419 45.578 1.00 35.29 301 LEU C O 1
ATOM 699 N N . ARG A 1 151 ? 5.032 41.292 43.773 1.00 34.04 302 ARG C N 1
ATOM 700 C CA . ARG A 1 151 ? 4.558 42.569 43.257 1.00 34.30 302 ARG C CA 1
ATOM 701 C C . ARG A 1 151 ? 3.067 42.549 42.923 1.00 33.77 302 ARG C C 1
ATOM 702 O O . ARG A 1 151 ? 2.400 43.581 42.965 1.00 31.77 302 ARG C O 1
ATOM 710 N N . SER A 1 152 ? 2.545 41.365 42.614 1.00 32.76 303 SER C N 1
ATOM 711 C CA . SER A 1 152 ? 1.136 41.212 42.248 1.00 32.58 303 SER C CA 1
ATOM 712 C C . SER A 1 152 ? 0.178 41.441 43.411 1.00 33.27 303 SER C C 1
ATOM 713 O O . SER A 1 152 ? -1.035 41.584 43.213 1.00 33.65 303 SER C O 1
ATOM 716 N N . ASN A 1 153 ? 0.707 41.463 44.628 1.00 33.95 304 ASN C N 1
ATOM 717 C CA . ASN A 1 153 ? -0.143 41.682 45.783 1.00 35.13 304 ASN C CA 1
ATOM 718 C C . ASN A 1 153 ? -0.780 43.068 45.683 1.00 34.63 304 ASN C C 1
ATOM 719 O O . ASN A 1 153 ? -1.826 43.313 46.261 1.00 34.81 304 ASN C O 1
ATOM 724 N N . GLN A 1 154 ? -0.145 43.962 44.938 1.00 34.97 305 GLN C N 1
ATOM 725 C CA . GLN A 1 154 ? -0.661 45.316 44.768 1.00 35.32 305 GLN C CA 1
ATOM 726 C C . GLN A 1 154 ? -2.017 45.351 44.037 1.00 36.19 305 GLN C C 1
ATOM 727 O O . GLN A 1 154 ? -2.813 46.257 44.261 1.00 35.54 305 GLN C O 1
ATOM 733 N N . SER A 1 155 ? -2.292 44.376 43.165 1.00 36.15 306 SER C N 1
ATOM 734 C CA . SER A 1 155 ? -3.583 44.363 42.469 1.00 36.28 306 SER C CA 1
ATOM 735 C C . SER A 1 155 ? -4.560 43.370 43.120 1.00 37.52 306 SER C C 1
ATOM 736 O O . SER A 1 155 ? -5.754 43.354 42.794 1.00 37.10 306 SER C O 1
ATOM 739 N N . PHE A 1 156 ? -4.054 42.541 44.031 1.00 38.06 307 PHE C N 1
ATOM 740 C CA . PHE A 1 156 ? -4.883 41.533 44.689 1.00 39.60 307 PHE C CA 1
ATOM 741 C C . PHE A 1 156 ? -5.879 42.151 45.661 1.00 42.03 307 PHE C C 1
ATOM 742 O O . PHE A 1 156 ? -5.521 43.010 46.478 1.00 41.16 307 PHE C O 1
ATOM 750 N N . SER A 1 157 ? -7.119 41.677 45.586 1.00 43.88 308 SER C N 1
ATOM 751 C CA . SER A 1 157 ? -8.187 42.181 46.431 1.00 47.34 308 SER C CA 1
ATOM 752 C C . SER A 1 157 ? -8.769 41.096 47.329 1.00 48.34 308 SER C C 1
ATOM 753 O O . SER A 1 157 ? -9.231 40.070 46.839 1.00 48.87 308 SER C O 1
ATOM 756 N N . LEU A 1 158 ? -8.752 41.331 48.637 1.00 49.99 309 LEU C N 1
ATOM 757 C CA . LEU A 1 158 ? -9.299 40.372 49.586 1.00 52.27 309 LEU C CA 1
ATOM 758 C C . LEU A 1 158 ? -10.796 40.255 49.387 1.00 53.82 309 LEU C C 1
ATOM 759 O O . LEU A 1 158 ? -11.391 39.221 49.674 1.00 54.07 309 LEU C O 1
ATOM 764 N N . GLU A 1 159 ? -11.405 41.321 48.885 1.00 55.48 310 GLU C N 1
ATOM 765 C CA . GLU A 1 159 ? -12.841 41.319 48.668 1.00 57.62 310 GLU C CA 1
ATOM 766 C C . GLU A 1 159 ? -13.305 40.257 47.682 1.00 57.60 310 GLU C C 1
ATOM 767 O O . GLU A 1 159 ? -14.191 39.457 47.991 1.00 58.36 310 GLU C O 1
ATOM 773 N N . ASP A 1 160 ? -12.720 40.251 46.491 1.00 56.94 311 ASP C N 1
ATOM 774 C CA . ASP A 1 160 ? -13.108 39.274 45.485 1.00 56.18 311 ASP C CA 1
ATOM 775 C C . ASP A 1 160 ? -12.046 38.208 45.218 1.00 54.34 311 ASP C C 1
ATOM 776 O O . ASP A 1 160 ? -12.156 37.446 44.258 1.00 54.15 311 ASP C O 1
ATOM 781 N N . MET A 1 161 ? -11.025 38.149 46.071 1.00 52.37 312 MET C N 1
ATOM 782 C CA . MET A 1 161 ? -9.955 37.169 45.912 1.00 50.55 312 MET C CA 1
ATOM 783 C C . MET A 1 161 ? -9.488 37.135 44.462 1.00 48.57 312 MET C C 1
ATOM 784 O O . MET A 1 161 ? -9.417 36.075 43.851 1.00 48.34 312 MET C O 1
ATOM 789 N N . SER A 1 162 ? -9.186 38.300 43.907 1.00 46.62 313 SER C N 1
ATOM 790 C CA . SER A 1 162 ? -8.740 38.370 42.525 1.00 44.41 313 SER C CA 1
ATOM 791 C C . SER A 1 162 ? -7.667 39.418 42.362 1.00 43.10 313 SER C C 1
ATOM 792 O O . SER A 1 162 ? -7.490 40.280 43.221 1.00 42.90 313 SER C O 1
ATOM 795 N N . TRP A 1 163 ? -6.944 39.329 41.252 1.00 40.77 314 TRP C N 1
ATOM 796 C CA . TRP A 1 163 ? -5.929 40.310 40.928 1.00 39.40 314 TRP C CA 1
ATOM 797 C C . TRP A 1 163 ? -6.696 41.253 39.998 1.00 39.51 314 TRP C C 1
ATOM 798 O O . TRP A 1 163 ? -7.011 40.883 38.879 1.00 40.47 314 TRP C O 1
ATOM 809 N N . SER A 1 164 ? -7.026 42.453 40.472 1.00 39.70 315 SER C N 1
ATOM 810 C CA . SER A 1 164 ? -7.761 43.415 39.654 1.00 40.05 315 SER C CA 1
ATOM 811 C C . SER A 1 164 ? -6.801 44.420 39.035 1.00 40.00 315 SER C C 1
ATOM 812 O O . SER A 1 164 ? -6.339 45.353 39.707 1.00 39.17 315 SER C O 1
ATOM 815 N N . CYS A 1 165 ? -6.522 44.242 37.746 1.00 38.57 316 CYS C N 1
ATOM 816 C CA . CYS A 1 165 ? -5.593 45.106 37.042 1.00 39.51 316 CYS C CA 1
ATOM 817 C C . CYS A 1 165 ? -6.276 46.078 36.108 1.00 40.52 316 CYS C C 1
ATOM 818 O O . CYS A 1 165 ? -6.049 46.065 34.916 1.00 40.15 316 CYS C O 1
ATOM 821 N N . GLY A 1 166 ? -7.096 46.950 36.667 1.00 43.16 317 GLY C N 1
ATOM 822 C CA . GLY A 1 166 ? -7.785 47.909 35.829 1.00 47.25 317 GLY C CA 1
ATOM 823 C C . GLY A 1 166 ? -9.188 47.434 35.508 1.00 49.22 317 GLY C C 1
ATOM 824 O O . GLY A 1 166 ? -9.972 47.135 36.413 1.00 51.07 317 GLY C O 1
ATOM 825 N N . GLY A 1 167 ? -9.496 47.348 34.222 1.00 50.71 318 GLY C N 1
ATOM 826 C CA . GLY A 1 167 ? -10.822 46.920 33.803 1.00 51.01 318 GLY C CA 1
ATOM 827 C C . GLY A 1 167 ? -11.191 45.468 34.048 1.00 51.17 318 GLY C C 1
ATOM 828 O O . GLY A 1 167 ? -10.372 44.671 34.511 1.00 50.49 318 GLY C O 1
ATOM 829 N N . PRO A 1 168 ? -12.445 45.095 33.730 1.00 51.17 319 PRO C N 1
ATOM 830 C CA . PRO A 1 168 ? -12.967 43.740 33.897 1.00 50.12 319 PRO C CA 1
ATOM 831 C C . PRO A 1 168 ? -12.180 42.726 33.075 1.00 48.70 319 PRO C C 1
ATOM 832 O O . PRO A 1 168 ? -11.998 41.586 33.498 1.00 48.42 319 PRO C O 1
ATOM 836 N N . ASP A 1 169 ? -11.717 43.137 31.897 1.00 47.58 320 ASP C N 1
ATOM 837 C CA . ASP A 1 169 ? -10.956 42.226 31.050 1.00 47.04 320 ASP C CA 1
ATOM 838 C C . ASP A 1 169 ? -9.704 41.749 31.758 1.00 45.44 320 ASP C C 1
ATOM 839 O O . ASP A 1 169 ? -9.195 40.670 31.459 1.00 44.70 320 ASP C O 1
ATOM 844 N N . PHE A 1 170 ? -9.216 42.548 32.704 1.00 43.61 321 PHE C N 1
ATOM 845 C CA . PHE A 1 170 ? -7.998 42.193 33.400 1.00 42.06 321 PHE C CA 1
ATOM 846 C C . PHE A 1 170 ? -8.124 42.013 34.899 1.00 42.10 321 PHE C C 1
ATOM 847 O O . PHE A 1 170 ? -7.255 42.429 35.661 1.00 42.06 321 PHE C O 1
ATOM 855 N N . LYS A 1 171 ? -9.221 41.390 35.310 1.00 42.69 322 LYS C N 1
ATOM 856 C CA . LYS A 1 171 ? -9.461 41.063 36.698 1.00 43.61 322 LYS C CA 1
ATOM 857 C C . LYS A 1 171 ? -9.333 39.537 36.654 1.00 43.67 322 LYS C C 1
ATOM 858 O O . LYS A 1 171 ? -10.102 38.874 35.965 1.00 43.63 322 LYS C O 1
ATOM 864 N N . TYR A 1 172 ? -8.356 38.987 37.368 1.00 42.43 323 TYR C N 1
ATOM 865 C CA . TYR A 1 172 ? -8.118 37.546 37.337 1.00 42.29 323 TYR C CA 1
ATOM 866 C C . TYR A 1 172 ? -8.466 36.839 38.627 1.00 43.59 323 TYR C C 1
ATOM 867 O O . TYR A 1 172 ? -7.938 37.166 39.694 1.00 42.86 323 TYR C O 1
ATOM 876 N N . CYS A 1 173 ? -9.356 35.856 38.526 1.00 45.35 324 CYS C N 1
ATOM 877 C CA . CYS A 1 173 ? -9.759 35.090 39.691 1.00 46.83 324 CYS C CA 1
ATOM 878 C C . CYS A 1 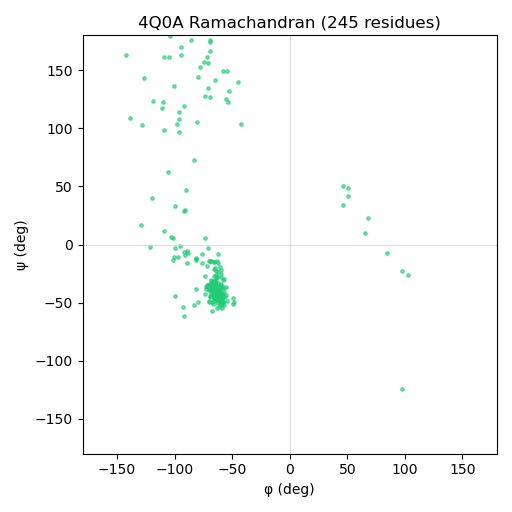173 ? -9.069 33.729 39.640 1.00 47.61 324 CYS C C 1
ATOM 879 O O . CYS A 1 173 ? -8.325 33.443 38.700 1.00 46.66 324 CYS C O 1
ATOM 882 N N . ILE A 1 174 ? -9.311 32.890 40.642 1.00 48.09 325 ILE C N 1
ATOM 883 C CA . ILE A 1 174 ? -8.670 31.583 40.687 1.00 49.40 325 ILE C CA 1
ATOM 884 C C . ILE A 1 174 ? -9.046 30.782 39.447 1.00 49.90 325 ILE C C 1
ATOM 885 O O . ILE A 1 174 ? -8.243 30.010 38.923 1.00 49.98 325 ILE C O 1
ATOM 890 N N . ASN A 1 175 ? -10.270 30.991 38.977 1.00 50.31 326 ASN C N 1
ATOM 891 C CA . ASN A 1 175 ? -10.781 30.318 37.790 1.00 50.96 326 ASN C CA 1
ATOM 892 C C . ASN A 1 175 ? -9.971 30.673 36.538 1.00 49.72 326 ASN C C 1
ATOM 893 O O . ASN A 1 175 ? -9.598 29.792 35.758 1.00 49.88 326 ASN C O 1
ATOM 898 N N . ASP A 1 176 ? -9.712 31.963 36.346 1.00 46.77 327 ASP C N 1
ATOM 899 C CA . ASP A 1 176 ? -8.953 32.425 35.192 1.00 44.60 327 ASP C CA 1
ATOM 900 C C . ASP A 1 176 ? -7.513 31.904 35.181 1.00 43.45 327 ASP C C 1
ATOM 901 O O . ASP A 1 176 ? -7.045 31.390 34.164 1.00 42.41 327 ASP C O 1
ATOM 906 N N . VAL A 1 177 ? -6.812 32.062 36.308 1.00 41.89 328 VAL C N 1
ATOM 907 C CA . VAL A 1 177 ? -5.415 31.653 36.423 1.00 40.75 328 VAL C CA 1
ATOM 908 C C . VAL A 1 177 ? -5.147 30.143 36.456 1.00 41.12 328 VAL C C 1
ATOM 909 O O . VAL A 1 177 ? -3.988 29.709 36.495 1.00 40.48 328 VAL C O 1
ATOM 913 N N . THR A 1 178 ? -6.213 29.345 36.446 1.00 40.38 329 THR C N 1
ATOM 914 C CA . THR A 1 178 ? -6.069 27.894 36.409 1.00 40.61 329 THR C CA 1
ATOM 915 C C . THR A 1 178 ? -6.174 27.439 34.953 1.00 40.12 329 THR C C 1
ATOM 916 O O . THR A 1 178 ? -6.046 26.255 34.662 1.00 39.88 329 THR C O 1
ATOM 920 N N . LYS A 1 179 ? -6.396 28.387 34.035 1.00 39.33 330 LYS C N 1
ATOM 921 C CA . LYS A 1 179 ? -6.513 28.064 32.606 1.00 38.98 330 LYS C CA 1
ATOM 922 C C . LYS A 1 179 ? -5.250 28.311 31.756 1.00 37.75 330 LYS C C 1
ATOM 923 O O . LYS A 1 179 ? -5.347 28.672 30.578 1.00 34.95 330 LYS C O 1
ATOM 929 N N . ALA A 1 180 ? -4.073 28.118 32.352 1.00 37.66 331 ALA C N 1
ATOM 930 C CA . ALA A 1 180 ? -2.818 28.291 31.620 1.00 38.15 331 ALA C CA 1
ATOM 931 C C . ALA A 1 180 ? -1.927 27.071 31.793 1.00 39.28 331 ALA C C 1
ATOM 932 O O . ALA A 1 180 ? -0.723 27.138 31.543 1.00 38.93 331 ALA C O 1
ATOM 934 N N . GLY A 1 181 ? -2.513 25.966 32.238 1.00 39.61 332 GLY C N 1
ATOM 935 C CA . GLY A 1 181 ? -1.740 24.753 32.420 1.00 40.49 332 GLY C CA 1
ATOM 936 C C . GLY A 1 181 ? -1.380 24.438 33.858 1.00 40.71 332 GLY C C 1
ATOM 937 O O . GLY A 1 181 ? -1.188 23.279 34.219 1.00 41.44 332 GLY C O 1
ATOM 938 N N . HIS A 1 182 ? -1.298 25.466 34.692 1.00 40.21 333 HIS C N 1
ATOM 939 C CA . HIS A 1 182 ? -0.961 25.272 36.086 1.00 40.72 333 HIS C CA 1
ATOM 940 C C . HIS A 1 182 ? -2.148 24.796 36.913 1.00 41.71 333 HIS C C 1
ATOM 941 O O . HIS A 1 182 ? -3.296 25.192 36.664 1.00 42.85 333 HIS C O 1
ATOM 948 N N . THR A 1 183 ? -1.860 23.937 37.889 1.00 41.44 334 THR C N 1
ATOM 949 C CA . THR A 1 183 ? -2.875 23.328 38.749 1.00 42.22 334 THR C CA 1
ATOM 950 C C . THR A 1 183 ? -3.115 24.043 40.063 1.00 42.80 334 THR C C 1
ATOM 951 O O . THR A 1 183 ? -2.353 24.932 40.445 1.00 43.27 334 THR C O 1
ATOM 955 N N . LEU A 1 184 ? -4.171 23.637 40.766 1.00 43.19 335 LEU C N 1
ATOM 956 C CA . LEU A 1 184 ? -4.501 24.247 42.047 1.00 44.26 335 LEU C CA 1
ATOM 957 C C . LEU A 1 184 ? -3.412 23.942 43.049 1.00 43.80 335 LEU C C 1
ATOM 958 O O . LEU A 1 184 ? -3.333 24.564 44.104 1.00 43.50 335 LEU C O 1
ATOM 963 N N . GLU A 1 185 ? -2.571 22.976 42.704 1.00 44.53 336 GLU C N 1
ATOM 964 C CA . GLU A 1 185 ? -1.449 22.593 43.551 1.00 44.87 336 GLU C CA 1
ATOM 965 C C . GLU A 1 185 ? -0.503 23.806 43.658 1.00 43.79 336 GLU C C 1
ATOM 966 O O . GLU A 1 185 ? 0.219 23.958 44.642 1.00 43.27 336 GLU C O 1
ATOM 972 N N . LEU A 1 186 ? -0.500 24.661 42.635 1.00 41.91 337 LEU C N 1
ATOM 973 C CA . LEU A 1 186 ? 0.317 25.870 42.669 1.00 40.99 337 LEU C CA 1
ATOM 974 C C . LEU A 1 186 ? -0.588 27.049 43.046 1.00 40.90 337 LEU C 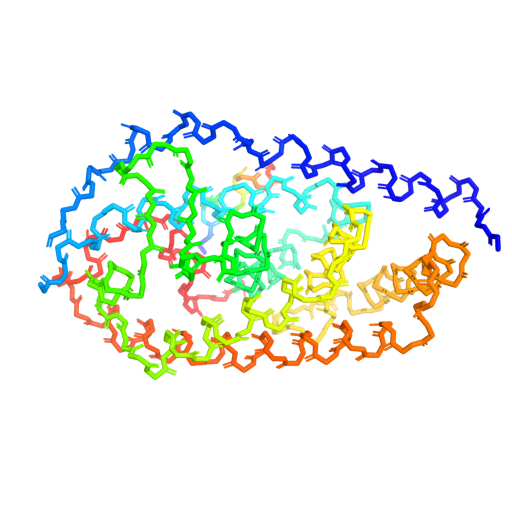C 1
ATOM 975 O O . LEU A 1 186 ? -0.241 27.866 43.878 1.00 40.34 337 LEU C O 1
ATOM 980 N N . LEU A 1 187 ? -1.766 27.106 42.441 1.00 41.70 338 LEU C N 1
ATOM 981 C CA . LEU A 1 187 ? -2.687 28.215 42.655 1.00 42.48 338 LEU C CA 1
ATOM 982 C C . LEU A 1 187 ? -3.334 28.371 44.021 1.00 43.33 338 LEU C C 1
ATOM 983 O O . LEU A 1 187 ? -3.615 29.496 44.445 1.00 43.62 338 LEU C O 1
ATOM 988 N N . GLU A 1 188 ? -3.566 27.264 44.714 1.00 43.56 339 GLU C N 1
ATOM 989 C CA . GLU A 1 188 ? -4.168 27.315 46.048 1.00 44.69 339 GLU C CA 1
ATOM 990 C C . GLU A 1 188 ? -3.194 27.993 47.008 1.00 43.15 339 GLU C C 1
ATOM 991 O O . GLU A 1 188 ? -3.554 28.923 47.731 1.00 42.60 339 GLU C O 1
ATOM 997 N N . PRO A 1 189 ? -1.940 27.528 47.038 1.00 42.19 340 PRO C N 1
ATOM 998 C CA . PRO A 1 189 ? -0.977 28.156 47.943 1.00 41.48 340 PRO C CA 1
ATOM 999 C C . PRO A 1 189 ? -0.700 29.608 47.526 1.00 40.63 340 PRO C C 1
ATOM 1000 O O . PRO A 1 189 ? -0.429 30.454 48.366 1.00 40.91 340 PRO C O 1
ATOM 1004 N N . LEU A 1 190 ? -0.744 29.886 46.226 1.00 40.23 341 LEU C N 1
ATOM 1005 C CA . LEU A 1 190 ? -0.486 31.244 45.745 1.00 39.83 341 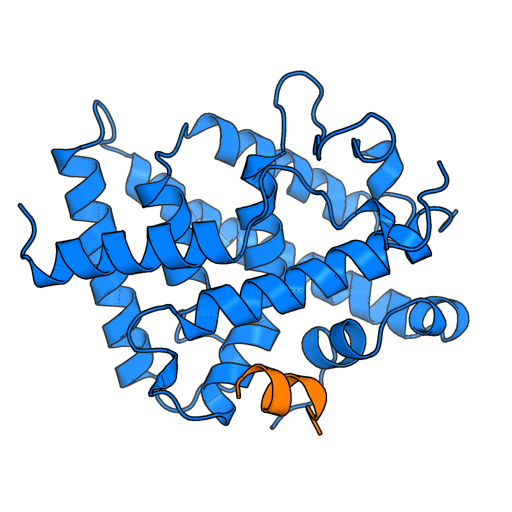LEU C CA 1
ATOM 1006 C C . LEU A 1 190 ? -1.564 32.219 46.211 1.00 40.39 341 LEU C C 1
ATOM 1007 O O . LEU A 1 190 ? -1.253 33.340 46.623 1.00 39.82 341 LEU C O 1
ATOM 1012 N N . VAL A 1 191 ? -2.828 31.806 46.145 1.00 40.59 342 VAL C N 1
ATOM 1013 C CA . VAL A 1 191 ? -3.905 32.693 46.577 1.00 41.67 342 VAL C CA 1
ATOM 1014 C C . VAL A 1 191 ? -3.839 32.855 48.093 1.00 42.52 342 VAL C C 1
ATOM 1015 O O . VAL A 1 191 ? -4.067 33.947 48.618 1.00 42.87 342 VAL C O 1
ATOM 1019 N N . LYS A 1 192 ? -3.516 31.778 48.803 1.00 42.52 343 LYS C N 1
ATOM 1020 C CA . LYS A 1 192 ? -3.406 31.849 50.256 1.00 43.72 343 LYS C CA 1
ATOM 1021 C C . LYS A 1 192 ? -2.250 32.754 50.663 1.00 42.87 343 LYS C C 1
ATOM 1022 O O . LYS A 1 192 ? -2.324 33.442 51.682 1.00 42.06 343 LYS C O 1
ATOM 1028 N N . PHE A 1 193 ? -1.183 32.746 49.867 1.00 40.84 344 PHE C N 1
ATOM 1029 C CA . PHE A 1 193 ? -0.021 33.595 50.115 1.00 39.84 344 PHE C CA 1
ATOM 1030 C C . PHE A 1 193 ? -0.427 35.069 49.965 1.00 39.83 344 PHE C C 1
ATOM 1031 O O . PHE A 1 193 ? -0.079 35.904 50.794 1.00 40.43 344 PHE C O 1
ATOM 1039 N N . GLN A 1 194 ? -1.139 35.383 48.887 1.00 39.04 345 GLN C N 1
ATOM 1040 C CA . GLN A 1 194 ? -1.606 36.745 48.642 1.00 38.39 345 GLN C CA 1
ATOM 1041 C C . GLN A 1 194 ? -2.490 37.232 49.796 1.00 39.10 345 GLN C C 1
ATOM 1042 O O . GLN A 1 194 ? -2.352 38.362 50.265 1.00 38.48 345 GLN C O 1
ATOM 1048 N N . VAL A 1 195 ? -3.407 36.382 50.240 1.00 39.32 346 VAL C N 1
ATOM 1049 C CA . VAL A 1 195 ? -4.297 36.750 51.335 1.00 41.06 346 VAL C CA 1
ATOM 1050 C C . VAL A 1 195 ? -3.499 37.094 52.593 1.00 40.85 346 VAL C C 1
ATOM 1051 O O . VAL A 1 195 ? -3.651 38.180 53.161 1.00 40.84 346 VAL C O 1
ATOM 1055 N N . GLY A 1 196 ? -2.639 36.174 53.021 1.00 40.35 347 GLY C N 1
ATOM 1056 C CA . GLY A 1 196 ? -1.844 36.423 54.210 1.00 40.88 347 GLY C CA 1
ATOM 1057 C C . GLY A 1 196 ? -0.968 37.657 54.081 1.00 41.16 347 GLY C C 1
ATOM 1058 O O . GLY A 1 196 ? -0.753 38.391 55.047 1.00 41.00 347 GLY C O 1
ATOM 1059 N N . LEU A 1 197 ? -0.455 37.893 52.880 1.00 40.60 348 LEU C N 1
ATOM 1060 C CA . LEU A 1 197 ? 0.403 39.042 52.652 1.00 40.80 348 LEU C CA 1
ATOM 1061 C C . LEU A 1 197 ? -0.403 40.335 52.646 1.00 40.38 348 LEU C C 1
ATOM 1062 O O . LEU A 1 197 ? 0.060 41.350 53.157 1.00 41.40 348 LEU C O 1
ATOM 1067 N N . LYS A 1 198 ? -1.602 40.297 52.072 1.00 40.11 349 LYS C N 1
ATOM 1068 C CA . LYS A 1 198 ? -2.447 41.486 52.005 1.00 40.96 349 LYS C CA 1
ATOM 1069 C C . LYS A 1 198 ? -2.856 41.911 53.424 1.00 41.60 349 LYS C C 1
ATOM 1070 O O . LYS A 1 198 ? -2.962 43.099 53.727 1.00 42.27 349 LYS C O 1
ATOM 1076 N N . LYS A 1 199 ? -3.059 40.927 54.294 1.00 42.47 350 LYS C N 1
ATOM 1077 C CA . LYS A 1 199 ? -3.434 41.182 55.683 1.00 43.32 350 LYS C CA 1
ATOM 1078 C C . LYS A 1 199 ? -2.323 41.829 56.525 1.00 43.56 350 LYS C C 1
ATOM 1079 O O . LYS A 1 199 ? -2.582 42.312 57.633 1.00 44.27 350 LYS C O 1
ATOM 1085 N N . LEU A 1 200 ? -1.092 41.829 56.021 1.00 42.23 351 LEU C N 1
ATOM 1086 C CA . LEU A 1 200 ? -0.001 42.469 56.750 1.00 42.47 351 LEU C CA 1
ATOM 1087 C C . LEU A 1 200 ? -0.102 43.990 56.600 1.00 42.26 351 LEU C C 1
ATOM 1088 O O . LEU A 1 200 ? 0.537 44.737 57.336 1.00 43.41 351 LEU C O 1
ATOM 1093 N N . LYS A 1 201 ? -0.892 44.446 55.636 1.00 41.85 352 LYS C N 1
ATOM 1094 C CA . LYS A 1 201 ? -1.073 45.883 55.425 1.00 41.82 352 LYS C CA 1
ATOM 1095 C C . LYS A 1 201 ? 0.276 46.580 55.337 1.00 41.23 352 LYS C C 1
ATOM 1096 O O . LYS A 1 201 ? 0.496 47.589 56.002 1.00 40.49 352 LYS C O 1
ATOM 1102 N N . LEU A 1 202 ? 1.186 46.043 54.527 1.00 40.37 353 LEU C N 1
ATOM 1103 C CA . LEU A 1 202 ? 2.516 46.637 54.405 1.00 39.29 353 LEU C CA 1
ATOM 1104 C C . LEU A 1 202 ? 2.503 48.031 53.801 1.00 39.21 353 LEU C C 1
ATOM 1105 O O . LEU A 1 202 ? 1.748 48.306 52.880 1.00 38.63 353 LEU C O 1
ATOM 1110 N N . HIS A 1 203 ? 3.349 48.912 54.320 1.00 38.36 354 HIS C N 1
ATOM 1111 C CA . HIS A 1 203 ? 3.461 50.240 53.748 1.00 38.96 354 HIS C CA 1
ATOM 1112 C C . HIS A 1 203 ? 4.176 49.986 52.435 1.00 39.38 354 HIS C C 1
ATOM 1113 O O . HIS A 1 203 ? 4.810 48.954 52.271 1.00 40.05 354 HIS C O 1
ATOM 1120 N N . GLU A 1 204 ? 4.086 50.933 51.514 1.00 39.26 355 GLU C N 1
ATOM 1121 C CA . GLU A 1 204 ? 4.764 50.830 50.236 1.00 40.39 355 GLU C CA 1
ATOM 1122 C C . GLU A 1 204 ? 6.280 50.644 50.486 1.00 40.38 355 GLU C C 1
ATOM 1123 O O . GLU A 1 204 ? 6.954 49.887 49.780 1.00 39.78 355 GLU C O 1
ATOM 1129 N N . GLU A 1 205 ? 6.807 51.320 51.506 1.00 39.21 356 GLU C N 1
ATOM 1130 C CA . GLU A 1 205 ? 8.225 51.219 51.810 1.00 38.13 356 GLU C CA 1
ATOM 1131 C C . GLU A 1 205 ? 8.654 49.788 52.150 1.00 37.69 356 GLU C C 1
ATOM 1132 O O . GLU A 1 205 ? 9.697 49.333 51.689 1.00 38.92 356 GLU C O 1
ATOM 1138 N N . GLU A 1 206 ? 7.849 49.089 52.942 1.00 36.92 357 GLU C N 1
ATOM 1139 C CA . GLU A 1 206 ? 8.150 47.719 53.352 1.00 36.98 357 GLU C CA 1
ATOM 1140 C C . GLU A 1 206 ? 7.971 46.766 52.170 1.00 37.02 357 GLU C C 1
ATOM 1141 O O . GLU A 1 206 ? 8.714 45.807 52.026 1.00 36.91 357 GLU C O 1
ATOM 1147 N N . HIS A 1 207 ? 6.983 47.051 51.329 1.00 36.44 358 HIS C N 1
ATOM 1148 C CA . HIS A 1 207 ? 6.702 46.268 50.127 1.00 36.48 358 HIS C CA 1
ATOM 1149 C C . HIS A 1 207 ? 7.911 46.263 49.183 1.00 35.68 358 HIS C C 1
ATOM 1150 O O . HIS A 1 207 ? 8.365 45.196 48.756 1.00 36.24 358 HIS C O 1
ATOM 1157 N N . VAL A 1 208 ? 8.437 47.441 48.854 1.00 34.89 359 VAL C N 1
ATOM 1158 C CA . VAL A 1 208 ? 9.577 47.505 47.954 1.00 35.40 359 VAL C CA 1
ATOM 1159 C C . VAL A 1 208 ? 10.845 46.932 48.613 1.00 36.08 359 VAL C C 1
ATOM 1160 O O . VAL A 1 208 ? 11.682 46.318 47.931 1.00 35.73 359 VAL C O 1
ATOM 1164 N N . LEU A 1 209 ? 10.989 47.111 49.927 1.00 35.46 360 LEU C N 1
ATOM 1165 C CA . LEU A 1 209 ? 12.174 46.577 50.608 1.00 36.00 360 LEU C CA 1
ATOM 1166 C C . LEU A 1 209 ? 12.115 45.055 50.549 1.00 36.03 360 LEU C C 1
ATOM 1167 O O . LEU A 1 209 ? 13.118 44.403 50.292 1.00 37.69 360 LEU C O 1
ATOM 1172 N N . LEU A 1 210 ? 10.934 44.489 50.771 1.00 35.82 361 LEU C N 1
ATOM 1173 C CA . LEU A 1 210 ? 10.788 43.039 50.737 1.00 35.86 361 LEU C CA 1
ATOM 1174 C C . LEU A 1 210 ? 11.146 42.466 49.357 1.00 35.67 361 LEU C C 1
ATOM 1175 O O . LEU A 1 210 ? 11.797 41.413 49.258 1.00 36.06 361 LEU C O 1
ATOM 1180 N N . MET A 1 211 ? 10.736 43.147 48.291 1.00 34.69 362 MET C N 1
ATOM 1181 C CA . MET A 1 211 ? 11.059 42.665 46.946 1.00 33.69 362 MET C CA 1
ATOM 1182 C C . MET A 1 211 ? 12.575 42.718 46.740 1.00 34.51 362 MET C C 1
ATOM 1183 O O . MET A 1 211 ? 13.158 41.784 46.184 1.00 33.63 362 MET C O 1
ATOM 1188 N N . ALA A 1 212 ? 13.210 43.807 47.182 1.00 32.99 363 ALA C N 1
ATOM 1189 C CA . ALA A 1 212 ? 14.653 43.962 47.028 1.00 34.59 363 ALA C CA 1
ATOM 1190 C C . ALA A 1 212 ? 15.412 42.900 47.817 1.00 35.11 363 ALA C C 1
ATOM 1191 O O . ALA A 1 212 ? 16.407 42.370 47.334 1.00 36.85 363 ALA C O 1
ATOM 1193 N N . ILE A 1 213 ? 14.938 42.602 49.018 1.00 35.16 364 ILE C N 1
ATOM 1194 C CA . ILE A 1 213 ? 15.546 41.585 49.882 1.00 35.72 364 ILE C CA 1
ATOM 1195 C C . ILE A 1 213 ? 15.393 40.208 49.227 1.00 37.47 364 ILE C C 1
ATOM 1196 O O . ILE A 1 213 ? 16.332 39.408 49.189 1.00 37.27 364 ILE C O 1
ATOM 1201 N N . CYS A 1 214 ? 14.194 39.935 48.718 1.00 36.97 365 CYS C N 1
ATOM 1202 C CA . CYS A 1 214 ? 13.928 38.670 48.043 1.00 37.05 365 CYS C CA 1
ATOM 1203 C C . CYS A 1 214 ? 14.869 38.499 46.847 1.00 36.45 365 CYS C C 1
ATOM 1204 O O . CYS A 1 214 ? 15.442 37.430 46.642 1.00 37.53 365 CYS C O 1
ATOM 1207 N N . LEU A 1 215 ? 15.057 39.562 46.073 1.00 36.33 366 LEU C N 1
ATOM 1208 C CA . LEU A 1 215 ? 15.908 39.489 44.898 1.00 37.60 366 LEU C CA 1
ATOM 1209 C C . LEU A 1 215 ? 17.384 39.324 45.241 1.00 38.62 366 LEU C C 1
ATOM 1210 O O . LEU A 1 215 ? 18.092 38.582 44.563 1.00 39.03 366 LEU C O 1
ATOM 1215 N N . LEU A 1 216 ? 17.840 40.007 46.287 1.00 38.46 367 LEU C N 1
ATOM 1216 C CA . LEU A 1 216 ? 19.245 39.956 46.676 1.00 40.78 367 LEU C CA 1
ATOM 1217 C C . LEU A 1 216 ? 19.612 38.864 47.674 1.00 41.49 367 LEU C C 1
ATOM 1218 O O . LEU A 1 216 ? 20.314 39.119 48.654 1.00 42.52 367 LEU C O 1
ATOM 1223 N N . SER A 1 217 ? 19.146 37.648 47.421 1.00 42.11 368 SER C N 1
ATOM 1224 C CA . SER A 1 217 ? 19.455 36.527 48.297 1.00 43.58 368 SER C CA 1
ATOM 1225 C C . SER A 1 217 ? 20.707 35.873 47.758 1.00 43.75 368 SER C C 1
ATOM 1226 O O . SER A 1 217 ? 20.736 35.398 46.623 1.00 43.60 368 SER C O 1
ATOM 1229 N N . PRO A 1 218 ? 21.767 35.844 48.564 1.00 45.12 369 PRO C N 1
ATOM 1230 C CA . PRO A 1 218 ? 23.026 35.234 48.124 1.00 46.07 369 PRO C CA 1
ATOM 1231 C C . PRO A 1 218 ? 22.970 33.708 47.991 1.00 47.25 369 PRO C C 1
ATOM 1232 O O . PRO A 1 218 ? 23.860 33.108 47.393 1.00 47.25 369 PRO C O 1
ATOM 1236 N N . ASP A 1 219 ? 21.930 33.085 48.539 1.00 48.40 370 ASP C N 1
ATOM 1237 C CA . ASP A 1 219 ? 21.810 31.629 48.473 1.00 50.34 370 ASP C CA 1
ATOM 1238 C C . ASP A 1 219 ? 21.034 31.138 47.250 1.00 50.53 370 ASP C C 1
ATOM 1239 O O . ASP A 1 219 ? 20.376 30.102 47.293 1.00 51.00 370 ASP C O 1
ATOM 1244 N N . ARG A 1 220 ? 21.092 31.896 46.165 1.00 50.34 371 ARG C N 1
ATOM 1245 C CA . ARG A 1 220 ? 20.402 31.488 44.951 1.00 50.30 371 ARG C CA 1
ATOM 1246 C C . ARG A 1 220 ? 21.458 30.883 44.024 1.00 51.09 371 ARG C C 1
ATOM 1247 O O . ARG A 1 220 ? 22.564 31.419 43.892 1.00 51.46 371 ARG C O 1
ATOM 1255 N N . PRO A 1 221 ? 21.137 29.741 43.387 1.00 51.82 372 PRO C N 1
ATOM 1256 C CA . PRO A 1 221 ? 22.037 29.030 42.473 1.00 51.30 372 PRO C CA 1
ATOM 1257 C C . PRO A 1 221 ? 22.779 29.898 41.456 1.00 51.10 372 PRO C C 1
ATOM 1258 O O . PRO A 1 221 ? 22.222 30.846 40.895 1.00 51.62 372 PRO C O 1
ATOM 1262 N N . GLY A 1 222 ? 24.044 29.566 41.234 1.00 49.64 373 GLY C N 1
ATOM 1263 C CA . GLY A 1 222 ? 24.850 30.296 40.273 1.00 49.03 373 GLY C CA 1
ATOM 1264 C C . GLY A 1 222 ? 25.522 31.571 40.745 1.00 48.73 373 GLY C C 1
ATOM 1265 O O . GLY A 1 222 ? 26.328 32.140 40.013 1.00 48.28 373 GLY C O 1
ATOM 1266 N N . VAL A 1 223 ? 25.208 32.020 41.958 1.00 49.65 374 VAL C N 1
ATOM 1267 C CA . VAL A 1 223 ? 25.790 33.250 42.507 1.00 50.49 374 VAL C CA 1
ATOM 1268 C C . VAL A 1 223 ? 27.286 33.142 42.840 1.00 51.39 374 VAL C C 1
ATOM 1269 O O . VAL A 1 223 ? 27.703 32.245 43.566 1.00 50.84 374 VAL C O 1
ATOM 1273 N N . GLN A 1 224 ? 28.083 34.071 42.309 1.00 52.87 375 GLN C N 1
ATOM 1274 C CA . GLN A 1 224 ? 29.537 34.087 42.532 1.00 54.57 375 GLN C CA 1
ATOM 1275 C C . GLN A 1 224 ? 29.984 34.937 43.726 1.00 54.97 375 GLN C C 1
ATOM 1276 O O . GLN A 1 224 ? 30.581 34.429 44.671 1.00 55.03 375 GLN C O 1
ATOM 1282 N N . ASP A 1 225 ? 29.700 36.235 43.672 1.00 55.14 376 ASP C N 1
ATOM 1283 C CA . ASP A 1 225 ? 30.094 37.141 44.741 1.00 54.69 376 ASP C CA 1
ATOM 1284 C C . ASP A 1 225 ? 29.111 37.132 45.903 1.00 54.81 376 ASP C C 1
ATOM 1285 O O . ASP A 1 225 ? 28.350 38.083 46.109 1.00 54.85 376 ASP C O 1
ATOM 1290 N N . HIS A 1 226 ? 29.140 36.044 46.660 1.00 54.60 377 HIS C N 1
ATOM 1291 C CA . HIS A 1 226 ? 28.280 35.864 47.815 1.00 55.00 377 HIS C CA 1
ATOM 1292 C C . HIS A 1 226 ? 28.456 36.979 48.849 1.00 54.93 377 HIS C C 1
ATOM 1293 O O . HIS A 1 226 ? 27.481 37.564 49.320 1.00 55.04 377 HIS C O 1
ATOM 1300 N N . VAL A 1 227 ? 29.701 37.266 49.206 1.00 54.51 378 VAL C N 1
ATOM 1301 C CA . VAL A 1 227 ? 29.973 38.300 50.199 1.00 54.41 378 VAL C CA 1
ATOM 1302 C C . VAL A 1 227 ? 29.337 39.638 49.844 1.00 53.53 378 VAL C C 1
ATOM 1303 O O . VAL A 1 227 ? 28.694 40.251 50.686 1.00 53.29 378 VAL C O 1
ATOM 1307 N N . ARG A 1 228 ? 29.519 40.088 48.603 1.00 53.43 379 ARG C N 1
ATOM 1308 C CA . ARG A 1 228 ? 28.959 41.368 48.170 1.00 53.22 379 ARG C CA 1
ATOM 1309 C C . ARG A 1 228 ? 27.438 41.365 48.228 1.00 52.40 379 ARG C C 1
ATOM 1310 O O . ARG A 1 228 ? 26.827 42.333 48.683 1.00 51.69 379 ARG C O 1
ATOM 1318 N N . ILE A 1 229 ? 26.835 40.268 47.775 1.00 51.42 380 ILE C N 1
ATOM 1319 C CA . ILE A 1 229 ? 25.382 40.132 47.768 1.00 50.43 380 ILE C CA 1
ATOM 1320 C C . ILE A 1 229 ? 24.830 39.981 49.188 1.00 50.15 380 ILE C C 1
ATOM 1321 O O . ILE A 1 229 ? 23.788 40.560 49.514 1.00 49.05 380 ILE C O 1
ATOM 1326 N N . GLU A 1 230 ? 25.523 39.230 50.043 1.00 48.75 381 GLU C N 1
ATOM 1327 C CA . GLU A 1 230 ? 25.059 39.069 51.421 1.00 49.51 381 GLU C CA 1
ATOM 1328 C C . GLU A 1 230 ? 25.119 40.426 52.138 1.00 48.19 381 GLU C C 1
ATOM 1329 O O . GLU A 1 230 ? 24.250 40.765 52.939 1.00 47.38 381 GLU C O 1
ATOM 1335 N N . ALA A 1 231 ? 26.161 41.193 51.842 1.00 47.30 382 ALA C N 1
ATOM 1336 C CA . ALA A 1 231 ? 26.333 42.506 52.442 1.00 47.23 382 ALA C CA 1
ATOM 1337 C C . ALA A 1 231 ? 25.184 43.424 52.014 1.00 46.65 382 ALA C C 1
ATOM 1338 O O . ALA A 1 231 ? 24.667 44.197 52.817 1.00 46.15 382 ALA C O 1
ATOM 1340 N N . LEU A 1 232 ? 24.787 43.331 50.747 1.00 45.83 383 LEU C N 1
ATOM 1341 C CA . LEU A 1 232 ? 23.703 44.162 50.240 1.00 44.62 383 LEU C CA 1
ATOM 1342 C C . LEU A 1 232 ? 22.381 43.794 50.889 1.00 44.43 383 LEU C C 1
ATOM 1343 O O . LEU A 1 232 ? 21.625 44.674 51.295 1.00 44.28 383 LEU C O 1
ATOM 1348 N N . GLN A 1 233 ? 22.106 42.498 51.003 1.00 44.11 384 GLN C N 1
ATOM 1349 C CA . GLN A 1 233 ? 20.858 42.047 51.606 1.00 44.71 384 GLN C CA 1
ATOM 1350 C C . GLN A 1 233 ? 20.785 42.344 53.098 1.00 45.44 384 GLN C C 1
ATOM 1351 O O . GLN A 1 233 ? 19.731 42.724 53.610 1.00 45.72 384 GLN C O 1
ATOM 1357 N N . ASP A 1 234 ? 21.892 42.155 53.810 1.00 46.51 385 ASP C N 1
ATOM 1358 C CA . ASP A 1 234 ? 21.891 42.423 55.248 1.00 47.15 385 ASP C CA 1
ATOM 1359 C C . ASP A 1 234 ? 21.593 43.895 55.514 1.00 46.56 385 ASP C C 1
ATOM 1360 O O . ASP A 1 234 ? 20.893 44.228 56.471 1.00 46.01 385 ASP C O 1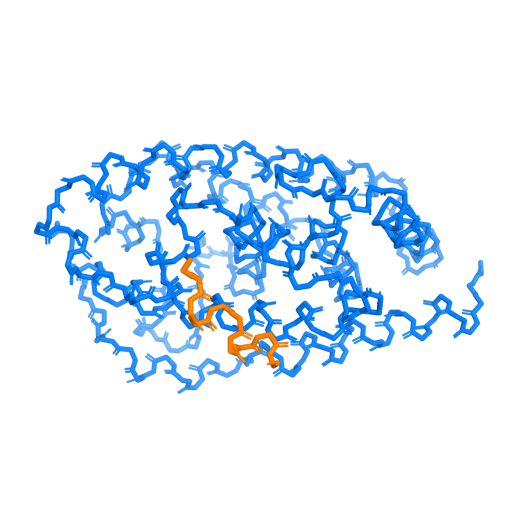
ATOM 1365 N N . ARG A 1 235 ? 22.117 44.764 54.654 1.00 45.99 386 ARG C N 1
ATOM 1366 C CA . ARG A 1 235 ? 21.889 46.193 54.792 1.00 46.61 386 ARG C CA 1
ATOM 1367 C C . ARG A 1 235 ? 20.408 46.499 54.570 1.00 46.10 386 ARG C C 1
ATOM 1368 O O . ARG A 1 235 ? 19.826 47.325 55.281 1.00 46.11 386 ARG C O 1
ATOM 1376 N N . LEU A 1 236 ? 19.799 45.829 53.591 1.00 44.90 387 LEU C N 1
ATOM 1377 C CA . LEU A 1 236 ? 18.378 46.025 53.305 1.00 43.99 387 LEU C CA 1
ATOM 1378 C C . LEU A 1 236 ? 17.528 45.560 54.476 1.00 43.48 387 LEU C C 1
ATOM 1379 O O . LEU A 1 236 ? 16.572 46.228 54.843 1.00 42.85 387 LEU C O 1
ATOM 1384 N N . CYS A 1 237 ? 17.871 44.418 55.065 1.00 43.50 388 CYS C N 1
ATOM 1385 C CA . CYS A 1 237 ? 17.122 43.911 56.212 1.00 44.09 388 CYS C CA 1
ATOM 1386 C C . CYS A 1 237 ? 17.241 44.866 57.400 1.00 43.99 388 CYS C C 1
ATOM 1387 O O . CYS A 1 237 ? 16.283 45.071 58.138 1.00 44.33 388 CYS C O 1
ATOM 1390 N N . ASP A 1 238 ? 18.427 45.435 57.592 1.00 44.25 389 ASP C N 1
ATOM 1391 C CA . ASP A 1 238 ? 18.635 46.384 58.685 1.00 44.38 389 ASP C CA 1
ATOM 1392 C C . ASP A 1 238 ? 17.706 47.580 58.487 1.00 43.65 389 ASP C C 1
ATOM 1393 O O . ASP A 1 238 ? 17.054 48.032 59.423 1.00 43.26 389 ASP C O 1
ATOM 1398 N N . VAL A 1 239 ? 17.659 48.086 57.261 1.00 43.52 390 VAL C N 1
ATOM 1399 C CA . VAL A 1 239 ? 16.818 49.228 56.930 1.00 43.48 390 VAL C CA 1
ATOM 1400 C C . VAL A 1 239 ? 15.344 48.913 57.174 1.00 43.79 390 VAL C C 1
ATOM 1401 O O . VAL A 1 239 ? 14.586 49.761 57.662 1.00 44.22 390 VAL C O 1
ATOM 1405 N N . LEU A 1 240 ? 14.942 47.688 56.848 1.00 43.30 391 LEU C N 1
ATOM 1406 C CA . LEU A 1 240 ? 13.558 47.265 57.027 1.00 42.87 391 LEU C CA 1
ATOM 1407 C C . LEU A 1 240 ? 13.190 47.146 58.502 1.00 43.67 391 LEU C C 1
ATOM 1408 O O . LEU A 1 240 ? 12.113 47.562 58.910 1.00 43.34 391 LEU C O 1
ATOM 1413 N N . GLN A 1 241 ? 14.070 46.563 59.307 1.00 45.16 392 GLN C N 1
ATOM 1414 C CA . GLN A 1 241 ? 13.757 46.431 60.727 1.00 46.59 392 GLN C CA 1
ATOM 1415 C C . GLN A 1 241 ? 13.627 47.809 61.364 1.00 46.47 392 GLN C C 1
ATOM 1416 O O . GLN A 1 241 ? 12.722 48.043 62.162 1.00 47.15 392 GLN C O 1
ATOM 1422 N N . ALA A 1 242 ? 14.523 48.722 61.000 1.00 46.55 393 ALA C N 1
ATOM 1423 C CA . ALA A 1 242 ? 14.488 50.082 61.529 1.00 46.27 393 ALA C CA 1
ATOM 1424 C C . ALA A 1 242 ? 13.244 50.844 61.073 1.00 46.51 393 ALA C C 1
ATOM 1425 O O . ALA A 1 242 ? 12.664 51.622 61.837 1.00 46.37 393 ALA C O 1
ATOM 1427 N N . TYR A 1 243 ? 12.840 50.636 59.824 1.00 46.35 394 TYR C N 1
ATOM 1428 C CA . TYR A 1 243 ? 11.661 51.317 59.310 1.00 45.35 394 TYR C CA 1
ATOM 1429 C C . TYR A 1 243 ? 10.405 50.881 60.044 1.00 46.30 394 TYR C C 1
ATOM 1430 O O . TYR A 1 243 ? 9.570 51.716 60.400 1.00 47.50 394 TYR C O 1
ATOM 1439 N N . ILE A 1 244 ? 10.261 49.580 60.264 1.00 45.46 395 ILE C N 1
ATOM 1440 C CA . ILE A 1 244 ? 9.087 49.058 60.941 1.00 46.42 395 ILE C CA 1
ATOM 1441 C C . ILE A 1 244 ? 9.001 49.586 62.376 1.00 48.76 395 ILE C C 1
ATOM 1442 O O . ILE A 1 244 ? 7.993 50.162 62.784 1.00 48.30 395 ILE C O 1
ATOM 1447 N N . ARG A 1 245 ? 10.072 49.377 63.129 1.00 50.02 396 ARG C N 1
ATOM 1448 C CA . ARG A 1 245 ? 10.155 49.822 64.518 1.00 52.50 396 ARG C CA 1
ATOM 1449 C C . ARG A 1 245 ? 9.730 51.283 64.671 1.00 52.12 396 ARG C C 1
ATOM 1450 O O . ARG A 1 245 ? 8.897 51.620 65.513 1.00 52.67 396 ARG C O 1
ATOM 1458 N N . ILE A 1 246 ? 10.289 52.135 63.829 1.00 52.12 397 ILE C N 1
ATOM 1459 C CA . ILE A 1 246 ? 10.018 53.564 63.870 1.00 52.37 397 ILE C CA 1
ATOM 1460 C C . ILE A 1 246 ? 8.712 54.033 63.231 1.00 53.07 397 ILE C C 1
ATOM 1461 O O . ILE A 1 246 ? 7.947 54.779 63.841 1.00 52.96 397 ILE C O 1
ATOM 1466 N N . GLN A 1 247 ? 8.460 53.593 62.003 1.00 53.14 398 GLN C N 1
ATOM 1467 C CA . GLN A 1 247 ? 7.287 54.023 61.255 1.00 52.90 398 GLN C CA 1
ATOM 1468 C C . GLN A 1 247 ? 6.049 53.134 61.266 1.00 52.96 398 GLN C C 1
ATOM 1469 O O . GLN A 1 247 ? 4.986 53.562 60.813 1.00 52.48 398 GLN C O 1
ATOM 1475 N N . HIS A 1 248 ? 6.160 51.913 61.767 1.00 52.94 399 HIS C N 1
ATOM 1476 C CA . HIS A 1 248 ? 5.001 51.036 61.740 1.00 54.09 399 HIS C CA 1
ATOM 1477 C C . HIS A 1 248 ? 4.345 50.755 63.078 1.00 54.65 399 HIS C C 1
ATOM 1478 O O . HIS A 1 248 ? 4.785 49.889 63.821 1.00 54.49 399 HIS C O 1
ATOM 1485 N N . PRO A 1 249 ? 3.256 51.476 63.389 1.00 55.84 400 PRO C N 1
ATOM 1486 C CA . PRO A 1 249 ? 2.538 51.287 64.654 1.00 56.43 400 PRO C CA 1
ATOM 1487 C C . PRO A 1 249 ? 2.090 49.840 64.885 1.00 57.24 400 PRO C C 1
ATOM 1488 O O . PRO A 1 249 ? 1.419 49.245 64.043 1.00 57.81 400 PRO C O 1
ATOM 1492 N N . GLY A 1 250 ? 2.477 49.280 66.028 1.00 57.91 401 GLY C N 1
ATOM 1493 C CA . GLY A 1 250 ? 2.111 47.916 66.370 1.00 58.77 401 GLY C CA 1
ATOM 1494 C C . GLY A 1 250 ? 2.764 46.856 65.503 1.00 59.63 401 GLY C C 1
ATOM 1495 O O . GLY A 1 250 ? 2.264 45.736 65.400 1.00 59.43 401 GLY C O 1
ATOM 1496 N N . GLY A 1 251 ? 3.894 47.202 64.893 1.00 60.48 402 GLY C N 1
ATOM 1497 C CA . GLY A 1 251 ? 4.580 46.266 64.019 1.00 60.83 402 GLY C CA 1
ATOM 1498 C C . GLY A 1 251 ? 5.631 45.413 64.691 1.00 61.41 402 GLY C C 1
ATOM 1499 O O . GLY A 1 251 ? 6.590 44.982 64.051 1.00 61.31 402 GLY C O 1
ATOM 1500 N N . ARG A 1 252 ? 5.445 45.152 65.980 1.00 61.94 403 ARG C N 1
ATOM 1501 C CA . ARG A 1 252 ? 6.388 44.345 66.743 1.00 62.13 403 ARG C CA 1
ATOM 1502 C C . ARG A 1 252 ? 6.785 43.014 66.092 1.00 61.16 403 ARG C C 1
ATOM 1503 O O . ARG A 1 252 ? 7.966 42.679 66.057 1.00 61.29 403 ARG C O 1
ATOM 1511 N N . LEU A 1 253 ? 5.821 42.254 65.578 1.00 59.78 404 LEU C N 1
ATOM 1512 C CA . LEU A 1 253 ? 6.153 40.966 64.964 1.00 58.32 404 LEU C CA 1
ATOM 1513 C C . LEU A 1 253 ? 6.148 40.955 63.429 1.00 56.72 404 LEU C C 1
ATOM 1514 O O . LEU A 1 253 ? 6.316 39.902 62.815 1.00 56.12 404 LEU C O 1
ATOM 1519 N N . LEU A 1 254 ? 5.980 42.123 62.816 1.00 54.64 405 LEU C N 1
ATOM 1520 C CA . LEU A 1 254 ? 5.920 42.228 61.363 1.00 52.26 405 LEU C CA 1
ATOM 1521 C C . LEU A 1 254 ? 7.145 41.733 60.593 1.00 51.48 405 LEU C C 1
ATOM 1522 O O . LEU A 1 254 ? 6.998 41.010 59.613 1.00 51.20 405 LEU C O 1
ATOM 1527 N N . TYR A 1 255 ? 8.344 42.119 61.018 1.00 50.18 406 TYR C N 1
ATOM 1528 C CA . TYR A 1 255 ? 9.561 41.701 60.319 1.00 49.06 406 TYR C CA 1
ATOM 1529 C C . TYR A 1 255 ? 9.702 40.187 60.206 1.00 48.78 406 TYR C C 1
ATOM 1530 O O . TYR A 1 255 ? 10.134 39.667 59.171 1.00 48.21 406 TYR C O 1
ATOM 1539 N N . ALA A 1 256 ? 9.353 39.493 61.286 1.00 48.17 407 ALA C N 1
ATOM 1540 C CA . ALA A 1 256 ? 9.416 38.041 61.331 1.00 47.73 407 ALA C CA 1
ATOM 1541 C C . ALA A 1 256 ? 8.339 37.455 60.418 1.00 47.62 407 ALA C C 1
ATOM 1542 O O . ALA A 1 256 ? 8.522 36.389 59.826 1.00 47.35 407 ALA C O 1
ATOM 1544 N N . LYS A 1 257 ? 7.202 38.138 60.325 1.00 47.40 408 LYS C N 1
ATOM 1545 C CA . LYS A 1 257 ? 6.130 37.658 59.462 1.00 47.16 408 LYS C CA 1
ATOM 1546 C C . LYS A 1 257 ? 6.564 37.858 58.017 1.00 46.45 408 LYS C C 1
ATOM 1547 O O . LYS A 1 257 ? 6.277 37.027 57.167 1.00 46.75 408 LYS C O 1
ATOM 1553 N N . MET A 1 258 ? 7.270 38.955 57.752 1.00 45.72 409 MET C N 1
ATOM 1554 C CA . MET A 1 258 ? 7.759 39.241 56.409 1.00 45.11 409 MET C CA 1
ATOM 1555 C C . MET A 1 258 ? 8.861 38.255 55.988 1.00 45.83 409 MET C C 1
ATOM 1556 O O . MET A 1 258 ? 8.953 37.869 54.813 1.00 45.92 409 MET C O 1
ATOM 1561 N N . ILE A 1 259 ? 9.695 37.841 56.940 1.00 45.91 410 ILE C N 1
ATOM 1562 C CA . ILE A 1 259 ? 10.760 36.894 56.632 1.00 46.01 410 ILE C CA 1
ATOM 1563 C C . ILE A 1 259 ? 10.149 35.537 56.327 1.00 46.38 410 ILE C C 1
ATOM 1564 O O . ILE A 1 259 ? 10.631 34.820 55.452 1.00 46.31 410 ILE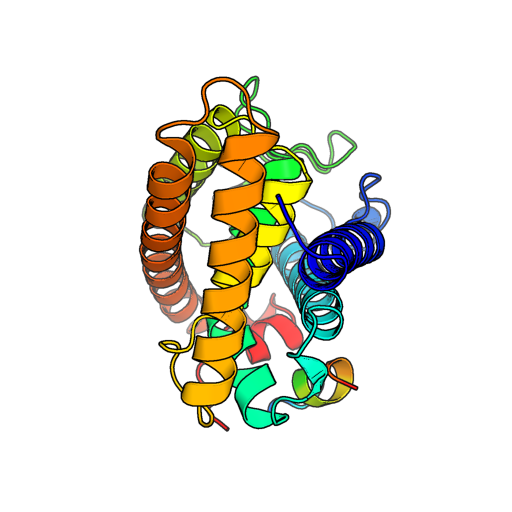 C O 1
ATOM 1569 N N . GLN A 1 260 ? 9.074 35.184 57.024 1.00 46.94 411 GLN C N 1
ATOM 1570 C CA . GLN A 1 260 ? 8.416 33.907 56.754 1.00 47.97 411 GLN C CA 1
ATOM 1571 C C . GLN A 1 260 ? 7.807 33.924 55.348 1.00 47.40 411 GLN C C 1
ATOM 1572 O O . GLN A 1 260 ? 7.722 32.892 54.696 1.00 47.64 411 GLN C O 1
ATOM 1578 N N . LYS A 1 261 ? 7.381 35.094 54.878 1.00 46.68 412 LYS C N 1
ATOM 1579 C CA . LYS A 1 261 ? 6.805 35.173 53.537 1.00 45.72 412 LYS C CA 1
ATOM 1580 C C . LYS A 1 261 ? 7.877 34.833 52.508 1.00 44.51 412 LYS C C 1
ATOM 1581 O O . LYS A 1 261 ? 7.578 34.278 51.455 1.00 44.09 412 LYS C O 1
ATOM 1587 N N . LEU A 1 262 ? 9.129 35.156 52.817 1.00 43.46 413 LEU C N 1
ATOM 1588 C CA . LEU A 1 262 ? 10.214 34.847 51.901 1.00 43.21 413 LEU C CA 1
ATOM 1589 C C . LEU A 1 262 ? 10.348 33.331 51.775 1.00 42.63 413 LEU C C 1
ATOM 1590 O O . LEU A 1 262 ? 10.657 32.816 50.705 1.00 41.58 413 LEU C O 1
ATOM 1595 N N . ALA A 1 263 ? 10.096 32.630 52.878 1.00 43.24 414 ALA C N 1
ATOM 1596 C CA . ALA A 1 263 ? 10.170 31.174 52.908 1.00 43.30 414 ALA C CA 1
ATOM 1597 C C . ALA A 1 263 ? 8.996 30.596 52.128 1.00 43.90 414 ALA C C 1
ATOM 1598 O O . ALA A 1 263 ? 9.122 29.557 51.474 1.00 44.11 414 ALA C O 1
ATOM 1600 N N . ASP A 1 264 ? 7.848 31.267 52.200 1.00 44.04 415 ASP C N 1
ATOM 1601 C CA . ASP A 1 264 ? 6.673 30.801 51.473 1.00 43.51 415 ASP C CA 1
ATOM 1602 C C . ASP A 1 264 ? 6.933 30.977 49.984 1.00 42.40 415 ASP C C 1
ATOM 1603 O O . ASP A 1 264 ? 6.464 30.192 49.166 1.00 41.72 415 ASP C O 1
ATOM 1608 N N . LEU A 1 265 ? 7.701 32.004 49.633 1.00 41.77 416 LEU C N 1
ATOM 1609 C CA . LEU A 1 265 ? 8.010 32.264 48.234 1.00 40.64 416 LEU C CA 1
ATOM 1610 C C . LEU A 1 265 ? 8.941 31.191 47.676 1.00 41.18 416 LEU C C 1
ATOM 1611 O O . LEU A 1 265 ? 8.824 30.817 46.511 1.00 40.72 416 LEU C O 1
ATOM 1616 N N . ARG A 1 266 ? 9.858 30.689 48.500 1.00 41.44 417 ARG C N 1
ATOM 1617 C CA . ARG A 1 266 ? 10.760 29.633 48.036 1.00 42.27 417 ARG C CA 1
ATOM 1618 C C . ARG A 1 266 ? 9.906 28.409 47.692 1.00 41.51 417 ARG C C 1
ATOM 1619 O O . ARG A 1 266 ? 10.099 27.762 46.668 1.00 41.79 417 ARG C O 1
ATOM 1627 N N . SER A 1 267 ? 8.942 28.109 48.549 1.00 42.20 418 SER C N 1
ATOM 1628 C CA . SER A 1 267 ? 8.050 26.967 48.326 1.00 42.11 418 SER C CA 1
ATOM 1629 C C . SER A 1 267 ? 7.179 27.145 47.063 1.00 41.48 418 SER C C 1
ATOM 1630 O O . SER A 1 267 ? 6.887 26.177 46.351 1.00 41.08 418 SER C O 1
ATOM 1633 N N . LEU A 1 268 ? 6.766 28.379 46.780 1.00 39.58 419 LEU C N 1
ATOM 1634 C CA . LEU A 1 268 ? 5.946 28.652 45.602 1.00 38.59 419 LEU C CA 1
ATOM 1635 C C . LEU A 1 268 ? 6.814 28.547 44.355 1.00 37.79 419 LEU C C 1
ATOM 1636 O O . LEU A 1 268 ? 6.375 28.083 43.314 1.00 37.46 419 LEU C O 1
ATOM 1641 N N . ASN A 1 269 ? 8.058 28.986 44.484 1.00 37.95 420 ASN C N 1
ATOM 1642 C CA . ASN A 1 269 ? 9.028 28.934 43.398 1.00 37.62 420 ASN C CA 1
ATOM 1643 C C . ASN A 1 269 ? 9.212 27.460 42.999 1.00 37.71 420 ASN C C 1
ATOM 1644 O O . ASN A 1 269 ? 9.196 27.105 41.811 1.00 36.60 420 ASN C O 1
ATOM 1649 N N . GLU A 1 270 ? 9.384 26.606 44.003 1.00 38.21 421 GLU C N 1
ATOM 1650 C CA . GLU A 1 270 ? 9.581 25.176 43.762 1.00 40.14 421 GLU C CA 1
ATOM 1651 C C . GLU A 1 270 ? 8.421 24.528 43.020 1.00 38.80 421 GLU C C 1
ATOM 1652 O O . GLU A 1 270 ? 8.631 23.816 42.046 1.00 38.67 421 GLU C O 1
ATOM 1658 N N . GLU A 1 271 ? 7.200 24.776 43.486 1.00 38.55 422 GLU C N 1
ATOM 1659 C CA . GLU A 1 271 ? 6.013 24.208 42.857 1.00 37.39 422 GLU C CA 1
ATOM 1660 C C . GLU A 1 271 ? 5.847 24.757 41.436 1.00 36.88 422 GLU C C 1
ATOM 1661 O O . GLU A 1 271 ? 5.493 24.024 40.521 1.00 36.42 422 GLU C O 1
ATOM 1667 N N . HIS A 1 272 ? 6.094 26.051 41.253 1.00 36.81 423 HIS C N 1
ATOM 1668 C CA . HIS A 1 272 ? 6.000 26.630 39.924 1.00 36.10 423 HIS C CA 1
ATOM 1669 C C . HIS A 1 272 ? 7.057 26.031 38.997 1.00 36.44 423 HIS C C 1
ATOM 1670 O O . HIS A 1 272 ? 6.781 25.733 37.832 1.00 35.12 423 HIS C O 1
ATOM 1677 N N . SER A 1 273 ? 8.275 25.887 39.515 1.00 36.81 424 SER C N 1
ATOM 1678 C CA . SER A 1 273 ? 9.378 25.331 38.741 1.00 37.21 424 SER C CA 1
ATOM 1679 C C . SER A 1 273 ? 9.014 23.912 38.303 1.00 36.42 424 SER C C 1
ATOM 1680 O O . SER A 1 273 ? 9.248 23.512 37.164 1.00 36.31 424 SER C O 1
ATOM 1683 N N . LYS A 1 274 ? 8.419 23.154 39.214 1.00 37.32 425 LYS C N 1
ATOM 1684 C CA . LYS A 1 274 ? 7.998 21.792 38.905 1.00 37.98 425 LYS C CA 1
ATOM 1685 C C . LYS A 1 274 ? 6.972 21.782 37.771 1.00 37.30 425 LYS C C 1
ATOM 1686 O O . LYS A 1 274 ? 7.108 21.050 36.794 1.00 37.38 425 LYS C O 1
ATOM 1692 N N . GLN A 1 275 ? 5.936 22.596 37.907 1.00 36.88 426 GLN C N 1
ATOM 1693 C CA . GLN A 1 275 ? 4.902 22.635 36.889 1.00 36.28 426 GLN C CA 1
ATOM 1694 C C . GLN A 1 275 ? 5.396 23.206 35.574 1.00 36.46 426 GLN C C 1
ATOM 1695 O O . GLN A 1 275 ? 5.003 22.742 34.512 1.00 36.72 426 GLN C O 1
ATOM 1701 N N . TYR A 1 276 ? 6.286 24.192 35.637 1.00 36.59 427 TYR C N 1
ATOM 1702 C CA . TYR A 1 276 ? 6.820 24.774 34.422 1.00 36.30 427 TYR C CA 1
ATOM 1703 C C . TYR A 1 276 ? 7.554 23.693 33.623 1.00 37.13 427 TYR C C 1
ATOM 1704 O O . TYR A 1 276 ? 7.390 23.571 32.416 1.00 35.99 427 TYR C O 1
ATOM 1713 N N . ARG A 1 277 ? 8.365 22.907 34.319 1.00 38.77 428 ARG C N 1
ATOM 1714 C CA . ARG A 1 277 ? 9.148 21.840 33.692 1.00 40.47 428 ARG C CA 1
ATOM 1715 C C . ARG A 1 277 ? 8.227 20.861 32.971 1.00 41.85 428 ARG C C 1
ATOM 1716 O O . ARG A 1 277 ? 8.434 20.537 31.803 1.00 42.00 428 ARG C O 1
ATOM 1724 N N . SER A 1 278 ? 7.192 20.407 33.668 1.00 43.80 429 SER C N 1
ATOM 1725 C CA . SER A 1 278 ? 6.254 19.452 33.089 1.00 45.14 429 SER C CA 1
ATOM 1726 C C . SER A 1 278 ? 5.597 20.017 31.836 1.00 45.90 429 SER C C 1
ATOM 1727 O O . SER A 1 278 ? 5.609 19.389 30.776 1.00 45.84 429 SER C O 1
ATOM 1730 N N . LEU A 1 279 ? 5.045 21.219 31.951 1.00 46.07 430 LEU C N 1
ATOM 1731 C CA . LEU A 1 279 ? 4.376 21.861 30.821 1.00 46.44 430 LEU C CA 1
ATOM 1732 C C . LEU A 1 279 ? 5.286 22.224 29.646 1.00 46.42 430 LEU C C 1
ATOM 1733 O O . LEU A 1 279 ? 4.977 21.932 28.488 1.00 45.54 430 LEU C O 1
ATOM 1738 N N . SER A 1 280 ? 6.420 22.847 29.930 1.00 47.17 431 SER C N 1
ATOM 1739 C CA . SER A 1 280 ? 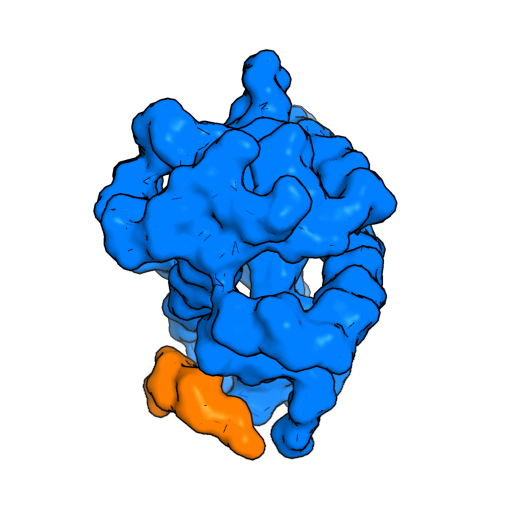7.312 23.252 28.857 1.00 48.30 431 SER C CA 1
ATOM 1740 C C . SER A 1 280 ? 7.854 22.070 28.063 1.00 48.88 431 SER C C 1
ATOM 1741 O O . SER A 1 280 ? 8.399 22.247 26.969 1.00 48.52 431 SER C O 1
ATOM 1744 N N . PHE A 1 281 ? 7.699 20.862 28.598 1.00 48.84 432 PHE C N 1
ATOM 1745 C CA . PHE A 1 281 ? 8.164 19.685 27.881 1.00 50.08 432 PHE C CA 1
ATOM 1746 C C . PHE A 1 281 ? 7.295 19.372 26.672 1.00 49.66 432 PHE C C 1
ATOM 1747 O O . PHE A 1 281 ? 7.714 18.637 25.783 1.00 50.30 432 PHE C O 1
ATOM 1755 N N . GLN A 1 282 ? 6.083 19.920 26.645 1.00 48.14 433 GLN C N 1
ATOM 1756 C CA . GLN A 1 282 ? 5.181 19.721 25.516 1.00 48.06 433 GLN C CA 1
ATOM 1757 C C . GLN A 1 282 ? 5.342 20.926 24.583 1.00 46.78 433 GLN C C 1
ATOM 1758 O O . GLN A 1 282 ? 5.002 22.051 24.955 1.00 46.04 433 GLN C O 1
ATOM 1764 N N . PRO A 1 283 ? 5.857 20.710 23.363 1.00 44.97 434 PRO C N 1
ATOM 1765 C CA . PRO A 1 283 ? 6.022 21.846 22.453 1.00 43.90 434 PRO C CA 1
ATOM 1766 C C . PRO A 1 283 ? 4.741 22.615 22.127 1.00 43.13 434 PRO C C 1
ATOM 1767 O O . PRO A 1 283 ? 4.789 23.820 21.884 1.00 41.71 434 PRO C O 1
ATOM 1771 N N . GLU A 1 284 ? 3.601 21.933 22.119 1.00 42.20 435 GLU C N 1
ATOM 1772 C CA . GLU A 1 284 ? 2.342 22.613 21.820 1.00 43.50 435 GLU C CA 1
ATOM 1773 C C . GLU A 1 284 ? 2.021 23.654 22.897 1.00 41.94 435 GLU C C 1
ATOM 1774 O O . GLU A 1 284 ? 1.276 24.602 22.653 1.00 41.52 435 GLU C O 1
ATOM 1780 N N . HIS A 1 285 ? 2.596 23.471 24.084 1.00 40.62 436 HIS C N 1
ATOM 1781 C CA . HIS A 1 285 ? 2.405 24.397 25.193 1.00 39.39 436 HIS C CA 1
ATOM 1782 C C . HIS A 1 285 ? 3.527 25.435 25.172 1.00 38.07 436 HIS C C 1
ATOM 1783 O O . HIS A 1 285 ? 3.258 26.632 25.150 1.00 37.54 436 HIS C O 1
ATOM 1790 N N . SER A 1 286 ? 4.779 24.974 25.164 1.00 36.37 437 SER C N 1
ATOM 1791 C CA . SER A 1 286 ? 5.904 25.898 25.179 1.00 36.44 437 SER C CA 1
ATOM 1792 C C . SER A 1 286 ? 5.896 26.880 24.018 1.00 35.42 437 SER C C 1
ATOM 1793 O O . SER A 1 286 ? 6.382 28.005 24.163 1.00 35.44 437 SER C O 1
ATOM 1796 N N . MET A 1 287 ? 5.339 26.485 22.872 1.00 32.88 438 MET C N 1
ATOM 1797 C CA . MET A 1 287 ? 5.295 27.396 21.728 1.00 32.49 438 MET C CA 1
ATOM 1798 C C . MET A 1 287 ? 4.401 28.615 21.987 1.00 31.20 438 MET C C 1
ATOM 1799 O O . MET A 1 287 ? 4.446 29.581 21.239 1.00 30.85 438 MET C O 1
ATOM 1804 N N . GLN A 1 288 ? 3.570 28.550 23.025 1.00 30.12 439 GLN C N 1
ATOM 1805 C CA . GLN A 1 288 ? 2.678 29.663 23.354 1.00 30.36 439 GLN C CA 1
ATOM 1806 C C . GLN A 1 288 ? 3.359 30.665 24.313 1.00 30.50 439 GLN C C 1
ATOM 1807 O O . GLN A 1 288 ? 2.817 31.731 24.614 1.00 30.13 439 GLN C O 1
ATOM 1813 N N . LEU A 1 289 ? 4.556 30.321 24.776 1.00 30.88 440 LEU C N 1
ATOM 1814 C CA . LEU A 1 289 ? 5.301 31.189 25.687 1.00 31.18 440 LEU C CA 1
ATOM 1815 C C . LEU A 1 289 ? 6.115 32.222 24.894 1.00 30.50 440 LEU C C 1
ATOM 1816 O O . LEU A 1 289 ? 6.115 32.202 23.672 1.00 30.43 440 LEU C O 1
ATOM 1821 N N . THR A 1 290 ? 6.787 33.140 25.584 1.00 30.18 441 THR C N 1
ATOM 1822 C CA . THR A 1 290 ? 7.584 34.151 24.886 1.00 30.04 441 THR C CA 1
ATOM 1823 C C . THR A 1 290 ? 9.066 33.812 25.010 1.00 30.02 441 THR C C 1
ATOM 1824 O O . THR A 1 290 ? 9.449 33.046 25.881 1.00 29.98 441 THR C O 1
ATOM 1828 N N . PRO A 1 291 ? 9.908 34.381 24.143 1.00 30.08 442 PRO C N 1
ATOM 1829 C CA . PRO A 1 291 ? 11.336 34.079 24.246 1.00 30.76 442 PRO C CA 1
ATOM 1830 C C . PRO A 1 291 ? 11.891 34.476 25.619 1.00 30.47 442 PRO C C 1
ATOM 1831 O O . PRO A 1 291 ? 12.729 33.771 26.148 1.00 30.97 442 PRO C O 1
ATOM 1835 N N . LEU A 1 292 ? 11.431 35.591 26.206 1.00 29.11 443 LEU C N 1
ATOM 1836 C CA . LEU A 1 292 ? 11.944 35.995 27.526 1.00 29.26 443 LEU C CA 1
ATOM 1837 C C . LEU A 1 292 ? 11.546 35.010 28.639 1.00 28.95 443 LEU C C 1
ATOM 1838 O O . LEU A 1 292 ? 12.343 34.701 29.521 1.00 29.14 443 LEU C O 1
ATOM 1843 N N . VAL A 1 293 ? 10.317 34.504 28.603 1.00 28.82 444 VAL C N 1
ATOM 1844 C CA . VAL A 1 293 ? 9.887 33.543 29.613 1.00 29.25 444 VAL C CA 1
ATOM 1845 C C . VAL A 1 293 ? 10.742 32.281 29.491 1.00 30.54 444 VAL C C 1
ATOM 1846 O O . VAL A 1 293 ? 11.193 31.716 30.491 1.00 31.42 444 VAL C O 1
ATOM 1850 N N . LEU A 1 294 ? 10.964 31.840 28.264 1.00 31.72 445 LEU C N 1
ATOM 1851 C CA . LEU A 1 294 ? 11.759 30.631 28.040 1.00 32.79 445 LEU C CA 1
ATOM 1852 C C . LEU A 1 294 ? 13.187 30.792 28.557 1.00 33.74 445 LEU C C 1
ATOM 1853 O O . LEU A 1 294 ? 13.767 29.838 29.094 1.00 34.21 445 LEU C O 1
ATOM 1858 N N . GLU A 1 295 ? 13.750 31.995 28.407 1.00 34.05 446 GLU C N 1
ATOM 1859 C CA . GLU A 1 295 ? 15.109 32.280 28.894 1.00 35.03 446 GLU C CA 1
ATOM 1860 C C . GLU A 1 295 ? 15.169 32.262 30.401 1.00 35.07 446 GLU C C 1
ATOM 1861 O O . GLU A 1 295 ? 15.941 31.526 31.000 1.00 35.41 446 GLU C O 1
ATOM 1867 N N . VAL A 1 296 ? 14.344 33.107 31.006 1.00 33.40 447 VAL C N 1
ATOM 1868 C CA . VAL A 1 296 ? 14.313 33.253 32.443 1.00 33.09 447 VAL C CA 1
ATOM 1869 C C . VAL A 1 296 ? 13.840 32.057 33.244 1.00 33.78 447 VAL C C 1
ATOM 1870 O O . VAL A 1 296 ? 14.445 31.753 34.253 1.00 34.77 447 VAL C O 1
ATOM 1874 N N . PHE A 1 297 ? 12.776 31.382 32.809 1.00 34.19 448 PHE C N 1
ATOM 1875 C CA . PHE A 1 297 ? 12.272 30.227 33.557 1.00 33.78 448 PHE C CA 1
ATOM 1876 C C . PHE A 1 297 ? 12.961 28.936 33.110 1.00 35.09 448 PHE C C 1
ATOM 1877 O O . PHE A 1 297 ? 12.761 27.893 33.720 1.00 35.73 448 PHE C O 1
ATOM 1885 N N . GLY A 1 298 ? 13.762 29.020 32.052 1.00 35.22 449 GLY C N 1
ATOM 1886 C CA . GLY A 1 298 ? 14.474 27.859 31.537 1.00 37.39 449 GLY C CA 1
ATOM 1887 C C . GLY A 1 298 ? 15.569 27.416 32.494 1.00 39.58 449 GLY C C 1
ATOM 1888 O O . GLY A 1 298 ? 15.838 28.094 33.499 1.00 39.02 449 GLY C O 1
ATOM 1889 N N . SER A 1 299 ? 16.214 26.290 32.195 1.00 41.14 450 SER C N 1
ATOM 1890 C CA . SER A 1 299 ? 17.261 25.769 33.076 1.00 43.43 450 SER C CA 1
ATOM 1891 C C . SER A 1 299 ? 18.710 26.017 32.646 1.00 44.26 450 SER C C 1
ATOM 1892 O O . SER A 1 299 ? 19.639 25.525 33.293 1.00 44.32 450 SER C O 1
ATOM 1895 N N . GLU A 1 300 ? 18.911 26.777 31.575 1.00 44.40 451 GLU C N 1
ATOM 1896 C CA . GLU A 1 300 ? 20.260 27.071 31.090 1.00 45.89 451 GLU C CA 1
ATOM 1897 C C . GLU A 1 300 ? 21.090 27.753 32.182 1.00 46.45 451 GLU C C 1
ATOM 1898 O O . GLU A 1 300 ? 20.539 28.469 33.020 1.00 44.59 451 GLU C O 1
ATOM 1904 N N . VAL A 1 301 ? 22.405 27.526 32.177 1.00 47.02 452 VAL C N 1
ATOM 1905 C CA . VAL A 1 301 ? 23.279 28.139 33.172 1.00 49.71 452 VAL C CA 1
ATOM 1906 C C . VAL A 1 301 ? 24.426 28.891 32.507 1.00 51.63 452 VAL C C 1
ATOM 1907 O O . VAL A 1 301 ? 24.951 28.459 31.481 1.00 50.91 452 VAL C O 1
ATOM 1911 N N . SER A 1 302 ? 24.807 30.023 33.095 1.00 54.11 453 SER C N 1
ATOM 1912 C CA . SER A 1 302 ? 25.897 30.829 32.553 1.00 56.94 453 SER C CA 1
ATOM 1913 C C . SER A 1 302 ? 27.205 30.060 32.512 1.00 58.11 453 SER C C 1
ATOM 1914 O O . SER A 1 302 ? 27.367 29.125 33.327 1.00 59.25 453 SER C O 1
ATOM 1918 N N . GLY B 2 1 ? 23.884 31.440 26.487 1.00 51.18 687 GLY D N 1
ATOM 1919 C CA . GLY B 2 1 ? 22.789 32.126 25.743 1.00 50.42 687 GLY D CA 1
ATOM 1920 C C . GLY B 2 1 ? 22.362 33.362 26.510 1.00 49.27 687 GLY D C 1
ATOM 1921 O O . GLY B 2 1 ? 23.141 34.319 26.632 1.00 49.39 687 GLY D O 1
ATOM 1922 N N . HIS B 2 2 ? 21.138 33.340 27.032 1.00 47.31 688 HIS D N 1
ATOM 1923 C CA . HIS B 2 2 ? 20.609 34.465 27.795 1.00 45.82 688 HIS D CA 1
ATOM 1924 C C . HIS B 2 2 ? 20.783 35.769 27.023 1.00 45.31 688 HIS D C 1
ATOM 1925 O O . HIS B 2 2 ? 21.127 36.797 27.596 1.00 46.11 688 HIS D O 1
ATOM 1932 N N . LYS B 2 3 ? 20.530 35.714 25.721 1.00 44.45 689 LYS D N 1
ATOM 1933 C CA . LYS B 2 3 ? 20.654 36.867 24.831 1.00 43.86 689 LYS D CA 1
ATOM 1934 C C . LYS B 2 3 ? 19.776 38.062 25.235 1.00 42.34 689 LYS D C 1
ATOM 1935 O O . LYS B 2 3 ? 20.217 39.213 25.228 1.00 40.01 689 LYS D O 1
ATOM 1941 N N . ILE B 2 4 ? 18.524 37.788 25.580 1.00 41.50 690 ILE D N 1
ATOM 1942 C CA . ILE B 2 4 ? 17.602 38.863 25.953 1.00 40.31 690 ILE D CA 1
ATOM 1943 C C . ILE B 2 4 ? 17.945 39.408 27.338 1.00 40.47 690 ILE D C 1
ATOM 1944 O O . ILE B 2 4 ? 17.953 40.621 27.557 1.00 39.50 690 ILE D O 1
ATOM 1949 N N . LEU B 2 5 ? 18.238 38.513 28.269 1.00 40.68 691 LEU D N 1
ATOM 1950 C CA . LEU B 2 5 ? 18.614 38.936 29.609 1.00 42.97 691 LEU D CA 1
ATOM 1951 C C . LEU B 2 5 ? 19.820 39.874 29.582 1.00 43.96 691 LEU D C 1
ATOM 1952 O O . LEU B 2 5 ? 19.770 40.954 30.161 1.00 44.21 691 LEU D O 1
ATOM 1957 N N . HIS B 2 6 ? 20.903 39.465 28.919 1.00 44.36 692 HIS D N 1
ATOM 1958 C CA . HIS B 2 6 ? 22.095 40.303 28.848 1.00 45.63 692 HIS D CA 1
ATOM 1959 C C . HIS B 2 6 ? 21.781 41.673 28.287 1.00 45.99 692 HIS D C 1
ATOM 1960 O O . HIS B 2 6 ? 22.265 42.684 28.798 1.00 45.90 692 HIS D O 1
ATOM 1967 N N . ARG B 2 7 ? 20.977 41.701 27.229 1.00 45.58 693 ARG D N 1
ATOM 1968 C CA . ARG B 2 7 ? 20.613 42.955 26.589 1.00 46.13 693 ARG D CA 1
ATOM 1969 C C . ARG B 2 7 ? 19.792 43.861 27.496 1.00 45.77 693 ARG D C 1
ATOM 1970 O O . ARG B 2 7 ? 20.101 45.037 27.626 1.00 45.15 693 ARG D O 1
ATOM 1978 N N . LEU B 2 8 ? 18.756 43.318 28.131 1.00 45.15 694 LEU D N 1
ATOM 1979 C CA . LEU B 2 8 ? 17.915 44.124 29.006 1.00 45.30 694 LEU D CA 1
ATOM 1980 C C . LEU B 2 8 ? 18.688 44.644 30.216 1.00 45.99 694 LEU D C 1
ATOM 1981 O O . LEU B 2 8 ? 18.399 45.728 30.728 1.00 45.73 694 LEU D O 1
ATOM 1986 N N . LEU B 2 9 ? 19.669 43.876 30.675 1.00 46.80 695 LEU D N 1
ATOM 1987 C CA . LEU B 2 9 ? 20.463 44.298 31.822 1.00 48.87 695 LEU D CA 1
ATOM 1988 C C . LEU B 2 9 ? 21.403 45.417 31.390 1.00 51.76 695 LEU D C 1
ATOM 1989 O O . LEU B 2 9 ? 22.227 45.899 32.167 1.00 52.31 695 LEU D O 1
ATOM 1994 N N . GLN B 2 10 ? 21.219 45.843 30.144 1.00 55.57 696 GLN D N 1
ATOM 1995 C CA . GLN B 2 10 ? 21.996 46.897 29.492 1.00 58.66 696 GLN D CA 1
ATOM 1996 C C . GLN B 2 10 ? 23.432 46.446 29.330 1.00 60.03 696 GLN D C 1
ATOM 1997 O O . GLN B 2 10 ? 23.742 45.818 28.290 1.00 60.48 696 GLN D O 1
#

Foldseek 3Di:
DDDVVLVVLLVLLLVQCPVLDDLQLVCLVVFDFQDLLQSRQRSVLRVLLSQLVSLLSSQCRRPLSVVADPQQNLQLSLQCSVLLSLLVQLVQADPVQLWRHRHDPSPTGHLSRVCNNQDHVVLVVLSSVLSNLVVVLVDDSSLSSLLSNLLSLQLPGPRHDCSVSSVVSNVSSLVSNVVCCVPPNPPCPCVSVSSVVSSVSSSVSSVSVLVSCVVQCVDCVNVVSHDPSCCSSSPDDHD/DCVVVVVVVD